Protein AF-A0A0C2RSQ8-F1 (afdb_monomer_lite)

Radius of gyration: 49.2 Å; chains: 1; bounding box: 105×42×152 Å

pLDDT: mean 83.66, std 12.46, range [35.62, 96.88]

Secondary structure (DSSP, 8-state):
--HHHHHHHHHHHHHHHHHHHHHHHHHS-------S-HHHHHHHHHHHHHHHHHHHHHHHHHHHHHHHHHHHHHHHHHHHHHHHHHHHHHHTT-S-EEEEEEEEEEEE-HHHHHTTPPPP---HHHHHHHHHHHHHTTEEEEEETTEE--TT--EEEETTEEEETTEEPPSSSEEEEEEESSHHHHHHHHHHHHT-THHHHHHHTTEEEEEPPPEEEEEEPPP-S----SS--PPP-TT--

Sequence (241 aa):
MDIKAKRSFTLIMLVVGFLIAVQFQSVQQPESRDTRDMWDIRQELLKELEQQSVLLTEIQKHEQTIRQYEQDQAASSEQALKDTLNSLEQAAGLTPLTAPGITITLEPVMEELLLGIPVGQVTPELLKRLVNELYRFDAEHISIDSKRLITTSVIRDINGETTVNGLPLSDLPVMIEVITKDMESAEKLYNRMQASVLMEDFFIDNIRLTVSEPGRNIEIPAYEDTIRVRYMEPVSDEGSN

Foldseek 3Di:
DDPVVVV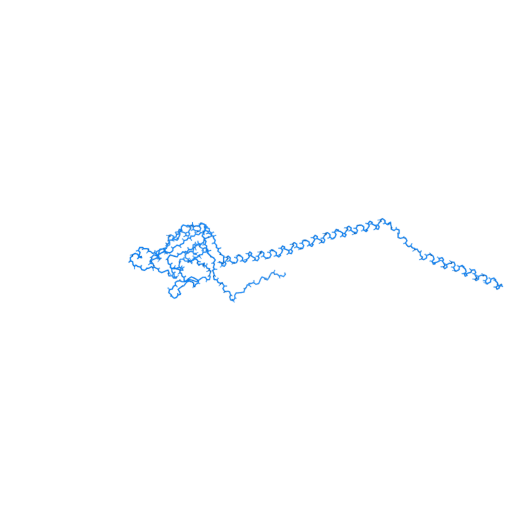VVVVVVVVVVVVVVVVVVVVVDPPPPVPPPPVVVVVVVVVVVVVVVVVVVVVVVVVVVVVVVVVCVVVVVVVVVVVVVVVVCVLQQQAKDWFKAKKKKKAFQVVVVVVVHDGFADALVLVVVVVVLLVVLAFPWKDKQLATDDPPWDWHDDPNFTDISNHGHDDPTIMMITHGPHQVSRQSSQVVVVVDCSQVVCVVRRIHMDMDRIDGTTMHHGHDDDDDDDPDDDDDPPPDD

InterPro domains:
  IPR010273 Protein of unknown function DUF881 [PF05949] (85-233)
  IPR010273 Protein of unknown function DUF881 [PTHR37313] (5-236)

Structure (mmCIF, N/CA/C/O backbone):
data_AF-A0A0C2RSQ8-F1
#
_entry.id   AF-A0A0C2RSQ8-F1
#
loop_
_atom_site.group_PDB
_atom_site.id
_atom_site.type_symbol
_atom_site.label_atom_id
_atom_site.label_alt_id
_atom_site.label_comp_id
_atom_site.label_asym_id
_atom_site.label_entity_id
_atom_site.label_seq_id
_atom_site.pdbx_PDB_ins_code
_atom_site.Cartn_x
_atom_site.Cartn_y
_atom_site.Cartn_z
_atom_site.occupancy
_atom_site.B_iso_or_equiv
_atom_site.auth_seq_id
_atom_site.auth_comp_id
_atom_site.auth_asym_id
_atom_site.auth_atom_id
_atom_site.pdbx_PDB_model_num
ATOM 1 N N . MET A 1 1 ? -79.417 -13.073 117.753 1.00 54.62 1 MET A N 1
ATOM 2 C CA . MET A 1 1 ? -78.951 -12.238 116.621 1.00 54.62 1 MET A CA 1
ATOM 3 C C . MET A 1 1 ? -80.021 -12.244 115.546 1.00 54.62 1 MET A C 1
ATOM 5 O O . MET A 1 1 ? -80.216 -13.264 114.893 1.00 54.62 1 MET A O 1
ATOM 9 N N . ASP A 1 2 ? -80.749 -11.136 115.430 1.00 55.59 2 ASP A N 1
ATOM 10 C CA . ASP A 1 2 ? -81.928 -10.994 114.578 1.00 55.59 2 ASP A CA 1
ATOM 11 C C . ASP A 1 2 ? -81.647 -11.241 113.090 1.00 55.59 2 ASP A C 1
ATOM 13 O O . ASP A 1 2 ? -80.761 -10.638 112.483 1.00 55.59 2 ASP A O 1
ATOM 17 N N . ILE A 1 3 ? -82.469 -12.092 112.473 1.00 64.94 3 ILE A N 1
ATOM 18 C CA . ILE A 1 3 ? -82.452 -12.403 111.031 1.00 64.94 3 ILE A CA 1
ATOM 19 C C . ILE A 1 3 ? -82.625 -11.137 110.172 1.00 64.94 3 ILE A C 1
ATOM 21 O O . ILE A 1 3 ? -82.101 -11.069 109.060 1.00 64.94 3 ILE A O 1
ATOM 25 N N . LYS A 1 4 ? -83.290 -10.104 110.708 1.00 63.88 4 LYS A N 1
ATOM 26 C CA . LYS A 1 4 ? -83.407 -8.787 110.067 1.00 63.88 4 LYS A CA 1
ATOM 27 C C . LYS A 1 4 ? -82.048 -8.088 109.930 1.00 63.88 4 LYS A C 1
ATOM 29 O O . LYS A 1 4 ? -81.746 -7.593 108.852 1.00 63.88 4 LYS A O 1
ATOM 34 N N . ALA A 1 5 ? -81.198 -8.130 110.960 1.00 66.00 5 ALA A N 1
ATOM 35 C CA . ALA A 1 5 ? -79.870 -7.513 110.925 1.00 66.00 5 ALA A CA 1
ATOM 36 C C . ALA A 1 5 ? -78.925 -8.221 109.937 1.00 66.00 5 ALA A C 1
ATOM 38 O O . ALA A 1 5 ? -78.182 -7.557 109.218 1.00 66.00 5 ALA A O 1
ATOM 39 N N . LYS A 1 6 ? -79.008 -9.559 109.829 1.00 71.94 6 LYS A N 1
ATOM 40 C CA . LYS A 1 6 ? -78.236 -10.323 108.831 1.00 71.94 6 LYS A CA 1
ATOM 41 C C . LYS A 1 6 ? -78.622 -9.953 107.395 1.00 71.94 6 LYS A C 1
ATOM 43 O O . LYS A 1 6 ? -77.734 -9.759 106.577 1.00 71.94 6 LYS A O 1
ATOM 48 N N . ARG A 1 7 ? -79.920 -9.794 107.097 1.00 76.50 7 ARG A N 1
ATOM 49 C CA . ARG A 1 7 ? -80.387 -9.395 105.754 1.00 76.50 7 ARG A CA 1
ATOM 50 C C . ARG A 1 7 ? -79.955 -7.976 105.384 1.00 76.50 7 ARG A C 1
ATOM 52 O O . ARG A 1 7 ? -79.504 -7.766 104.263 1.00 76.50 7 ARG A O 1
ATOM 59 N N . SER A 1 8 ? -80.028 -7.033 106.325 1.00 76.00 8 SER A N 1
ATOM 60 C CA . SER A 1 8 ? -79.537 -5.667 106.104 1.00 76.00 8 SER A CA 1
ATOM 61 C C . SER A 1 8 ? -78.026 -5.635 105.863 1.00 76.00 8 SER A C 1
ATOM 63 O O . SER A 1 8 ? -77.569 -4.942 104.961 1.00 76.00 8 SER A O 1
ATOM 65 N N . PHE A 1 9 ? -77.252 -6.432 106.607 1.00 81.06 9 PHE A N 1
ATOM 66 C CA . PHE A 1 9 ? -75.801 -6.523 106.431 1.00 81.06 9 PHE A CA 1
ATOM 67 C C . PHE A 1 9 ? -75.411 -7.113 105.066 1.00 81.06 9 PHE A C 1
ATOM 69 O O . PHE A 1 9 ? -74.541 -6.572 104.389 1.00 81.06 9 PHE A O 1
ATOM 76 N N . THR A 1 10 ? -76.094 -8.172 104.612 1.00 82.12 10 THR A N 1
ATOM 77 C CA . THR A 1 10 ? -75.859 -8.752 103.277 1.00 82.12 10 THR A CA 1
ATOM 78 C C . THR A 1 10 ? -76.204 -7.771 102.157 1.00 82.12 10 THR A C 1
ATOM 80 O O . THR A 1 10 ? -75.467 -7.686 101.178 1.00 82.12 10 THR A O 1
ATOM 83 N N . LEU A 1 11 ? -77.284 -6.995 102.306 1.00 83.44 11 LEU A N 1
ATOM 84 C CA . LEU A 1 11 ? -77.677 -5.992 101.315 1.00 83.44 11 LEU A CA 1
ATOM 85 C C . LEU A 1 11 ? -76.645 -4.857 101.217 1.00 83.44 11 LEU A C 1
ATOM 87 O O . LEU A 1 11 ? -76.275 -4.461 100.117 1.00 83.44 11 LEU A O 1
ATOM 91 N N . ILE A 1 12 ? -76.130 -4.382 102.356 1.00 83.50 12 ILE A N 1
ATOM 92 C CA . ILE A 1 12 ? -75.084 -3.349 102.396 1.00 83.50 12 ILE A CA 1
ATOM 93 C C . ILE A 1 12 ? -73.797 -3.859 101.738 1.00 83.50 12 ILE A C 1
ATOM 95 O O . ILE A 1 12 ? -73.220 -3.163 100.906 1.00 83.50 12 ILE A O 1
ATOM 99 N N . MET A 1 13 ? -73.374 -5.089 102.044 1.00 85.75 13 MET A N 1
ATOM 100 C CA . MET A 1 13 ? -72.163 -5.676 101.460 1.00 85.75 13 MET A CA 1
ATOM 101 C C . MET A 1 13 ? -72.277 -5.853 99.938 1.00 85.75 13 MET A C 1
ATOM 103 O O . MET A 1 13 ? -71.296 -5.670 99.222 1.00 85.75 13 MET A O 1
ATOM 107 N N . LEU A 1 14 ? -73.476 -6.165 99.435 1.00 87.75 14 LEU A N 1
ATOM 108 C CA . LEU A 1 14 ? -73.745 -6.293 98.002 1.00 87.75 14 LEU A CA 1
ATOM 109 C C . LEU A 1 14 ? -73.665 -4.936 97.291 1.00 87.75 14 LEU A C 1
ATOM 111 O O . LEU A 1 14 ? -73.052 -4.843 96.231 1.00 87.75 14 LEU A O 1
ATOM 115 N N . VAL A 1 15 ? -74.212 -3.874 97.892 1.00 87.31 15 VAL A N 1
ATOM 116 C CA . VAL A 1 15 ? -74.125 -2.508 97.343 1.00 87.31 15 VAL A CA 1
ATOM 117 C C . VAL A 1 15 ? -72.683 -1.997 97.353 1.00 87.31 15 VAL A C 1
ATOM 119 O O . VAL A 1 15 ? -72.230 -1.420 96.368 1.00 87.31 15 VAL A O 1
ATOM 122 N N . VAL A 1 16 ? -71.933 -2.253 98.428 1.00 86.50 16 VAL A N 1
ATOM 123 C CA . VAL A 1 16 ? -70.512 -1.879 98.520 1.00 86.50 16 VAL A CA 1
ATOM 124 C C . VAL A 1 16 ? -69.673 -2.663 97.509 1.00 86.50 16 VAL A C 1
ATOM 126 O O . VAL A 1 16 ? -68.857 -2.071 96.809 1.00 86.50 16 VAL A O 1
ATOM 129 N N . GLY A 1 17 ? -69.906 -3.971 97.366 1.00 85.44 17 GLY A N 1
ATOM 130 C CA . GLY A 1 17 ? -69.239 -4.791 96.353 1.00 85.44 17 GLY A CA 1
ATOM 131 C C . GLY A 1 17 ? -69.543 -4.329 94.926 1.00 85.44 17 GLY A C 1
ATOM 132 O O . GLY A 1 17 ? -68.641 -4.274 94.093 1.00 85.44 17 GLY A O 1
ATOM 133 N N . PHE A 1 18 ? -70.787 -3.925 94.657 1.00 87.62 18 PHE A N 1
ATOM 134 C CA . PHE A 1 18 ? -71.188 -3.375 93.363 1.00 87.62 18 PHE A CA 1
ATOM 135 C C . PHE A 1 18 ? -70.513 -2.028 93.070 1.00 87.62 18 PHE A C 1
ATOM 137 O O . PHE A 1 18 ? -70.000 -1.829 91.972 1.00 87.62 18 PHE A O 1
ATOM 144 N N . LEU A 1 19 ? -70.432 -1.130 94.057 1.00 85.06 19 LEU A N 1
ATOM 145 C CA . LEU A 1 19 ? -69.714 0.140 93.913 1.00 85.06 19 LEU A CA 1
ATOM 146 C C . LEU A 1 19 ? -68.219 -0.069 93.651 1.00 85.06 19 LEU A C 1
ATOM 148 O O . LEU A 1 19 ? -67.656 0.599 92.787 1.00 85.06 19 LEU A O 1
ATOM 152 N N . ILE A 1 20 ? -67.586 -1.026 94.337 1.00 82.69 20 ILE A N 1
ATOM 153 C CA . ILE A 1 20 ? -66.179 -1.374 94.099 1.00 82.69 20 ILE A CA 1
ATOM 154 C C . ILE A 1 20 ? -65.993 -1.944 92.689 1.00 82.69 20 ILE A C 1
ATOM 156 O O . ILE A 1 20 ? -65.042 -1.566 92.013 1.00 82.69 20 ILE A O 1
ATOM 160 N N . ALA A 1 21 ? -66.904 -2.798 92.212 1.00 82.88 21 ALA A N 1
ATOM 161 C CA . ALA A 1 21 ? -66.840 -3.356 90.861 1.00 82.88 21 ALA A CA 1
ATOM 162 C C . ALA A 1 21 ? -66.966 -2.274 89.774 1.00 82.88 21 ALA A C 1
ATOM 164 O O . ALA A 1 21 ? -66.188 -2.267 88.821 1.00 82.88 21 ALA A O 1
ATOM 165 N N . VAL A 1 22 ? -67.889 -1.321 89.942 1.00 80.38 22 VAL A N 1
ATOM 166 C CA . VAL A 1 22 ? -68.038 -0.170 89.033 1.00 80.38 22 VAL A CA 1
ATOM 167 C C . VAL A 1 22 ? -66.790 0.714 89.065 1.00 80.38 22 VAL A C 1
ATOM 169 O O . VAL A 1 22 ? -66.300 1.124 88.014 1.00 80.38 22 VAL A O 1
ATOM 172 N N . GLN A 1 23 ? -66.225 0.955 90.251 1.00 72.69 23 GLN A N 1
ATOM 173 C CA . GLN A 1 23 ? -64.993 1.728 90.384 1.00 72.69 23 GLN A CA 1
ATOM 174 C C . GLN A 1 23 ? -63.805 1.020 89.716 1.00 72.69 23 GLN A C 1
ATOM 176 O O . GLN A 1 23 ? -62.994 1.674 89.067 1.00 72.69 23 GLN A O 1
ATOM 181 N N . PHE A 1 24 ? -63.725 -0.309 89.811 1.00 76.75 24 PHE A N 1
ATOM 182 C CA .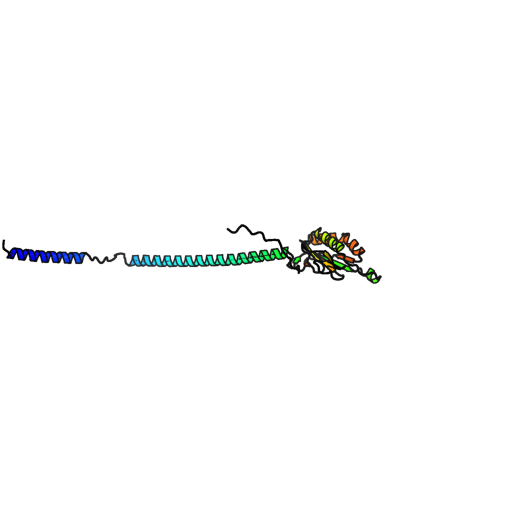 PHE A 1 24 ? -62.682 -1.106 89.161 1.00 76.75 24 PHE A CA 1
ATOM 183 C C . PHE A 1 24 ? -62.807 -1.074 87.632 1.00 76.75 24 PHE A C 1
ATOM 185 O O . PHE A 1 24 ? -61.804 -0.908 86.940 1.00 76.75 24 PHE A O 1
ATOM 192 N N . GLN A 1 25 ? -64.035 -1.140 87.106 1.00 72.94 25 GLN A N 1
ATOM 193 C CA . GLN A 1 25 ? -64.302 -1.002 85.672 1.00 72.94 25 GLN A CA 1
ATOM 194 C C . GLN A 1 25 ? -63.960 0.407 85.159 1.00 72.94 25 GLN A C 1
ATOM 196 O O . GLN A 1 25 ? -63.432 0.551 84.061 1.00 72.94 25 GLN A O 1
ATOM 201 N N . SER A 1 26 ? -64.218 1.444 85.965 1.00 63.31 26 SER A N 1
ATOM 202 C CA . SER A 1 26 ? -63.919 2.838 85.612 1.00 63.31 26 SER A CA 1
ATOM 203 C C . SER A 1 26 ? -62.429 3.185 85.698 1.00 63.31 26 SER A C 1
ATOM 205 O O . SER A 1 26 ? -61.997 4.118 85.029 1.00 63.31 26 SER A O 1
ATOM 207 N N . VAL A 1 27 ? -61.644 2.473 86.514 1.00 61.94 27 VAL A N 1
ATOM 208 C CA . VAL A 1 27 ? -60.193 2.701 86.669 1.00 61.94 27 VAL A CA 1
ATOM 209 C C . VAL A 1 27 ? -59.374 1.923 85.626 1.00 61.94 27 VAL A C 1
ATOM 211 O O . VAL A 1 27 ? -58.250 2.314 85.325 1.00 61.94 27 VAL A O 1
ATOM 214 N N . GLN A 1 28 ? -59.931 0.867 85.018 1.00 56.88 28 GLN A N 1
ATOM 215 C CA . GLN A 1 28 ? -59.257 0.089 83.965 1.00 56.88 28 GLN A CA 1
ATOM 216 C C . GLN A 1 28 ? -59.287 0.715 82.565 1.00 56.88 28 GLN A C 1
ATOM 218 O O . GLN A 1 28 ? -58.653 0.179 81.658 1.00 56.88 28 GLN A O 1
ATOM 223 N N . GLN A 1 29 ? -59.956 1.854 82.377 1.00 52.59 29 GLN A N 1
ATOM 224 C CA . GLN A 1 29 ? -59.794 2.661 81.169 1.00 52.59 29 GLN A CA 1
ATOM 225 C C . GLN A 1 29 ? -59.116 3.993 81.494 1.00 52.59 29 GLN A C 1
ATOM 227 O O . GLN A 1 29 ? -59.776 5.032 81.521 1.00 52.59 29 GLN A O 1
ATOM 232 N N . PRO A 1 30 ? -57.788 4.023 81.686 1.00 48.50 30 PRO A N 1
ATOM 233 C CA . PRO A 1 30 ? -57.074 5.183 81.216 1.00 48.50 30 PRO A CA 1
ATOM 234 C C . PRO A 1 30 ? -57.153 5.110 79.687 1.00 48.50 30 PRO A C 1
ATOM 236 O O . PRO A 1 30 ? -56.498 4.273 79.066 1.00 48.50 30 PRO A O 1
ATOM 239 N N . GLU A 1 31 ? -57.941 5.983 79.055 1.00 53.09 31 GLU A N 1
ATOM 240 C CA . GLU A 1 31 ? -57.481 6.466 77.757 1.00 53.09 31 GLU A CA 1
ATOM 241 C C . GLU A 1 31 ? -56.094 7.029 78.035 1.00 53.09 31 GLU A C 1
ATOM 243 O O . GLU A 1 31 ? -55.944 8.047 78.719 1.00 53.09 31 GLU A O 1
ATOM 248 N N . SER A 1 32 ? -55.066 6.307 77.598 1.00 46.94 32 SER A N 1
ATOM 249 C CA . SER A 1 32 ? -53.732 6.854 77.492 1.00 46.94 32 SER A CA 1
ATOM 250 C C . SER A 1 32 ? -53.846 8.024 76.525 1.00 46.94 32 SER A C 1
ATOM 252 O O . SER A 1 32 ? -53.715 7.869 75.312 1.00 46.94 32 SER A O 1
ATOM 254 N N . ARG A 1 33 ? -54.148 9.207 77.058 1.00 50.34 33 ARG A N 1
ATOM 255 C CA . ARG A 1 33 ? -53.773 10.451 76.416 1.00 50.34 33 ARG A CA 1
ATOM 256 C C . ARG A 1 33 ? -52.264 10.357 76.295 1.00 50.34 33 ARG A C 1
ATOM 258 O O . ARG A 1 33 ? -51.553 10.509 77.283 1.00 50.34 33 ARG A O 1
ATOM 265 N N . ASP A 1 34 ? -51.813 9.988 75.104 1.00 50.31 34 ASP A N 1
ATOM 266 C CA . ASP A 1 34 ? -50.426 10.097 74.694 1.00 50.31 34 ASP A CA 1
ATOM 267 C C . ASP A 1 34 ? -50.072 11.579 74.852 1.00 50.31 34 ASP A C 1
ATOM 269 O O . ASP A 1 34 ? -50.454 12.421 74.044 1.00 50.31 34 ASP A O 1
ATOM 273 N N . TH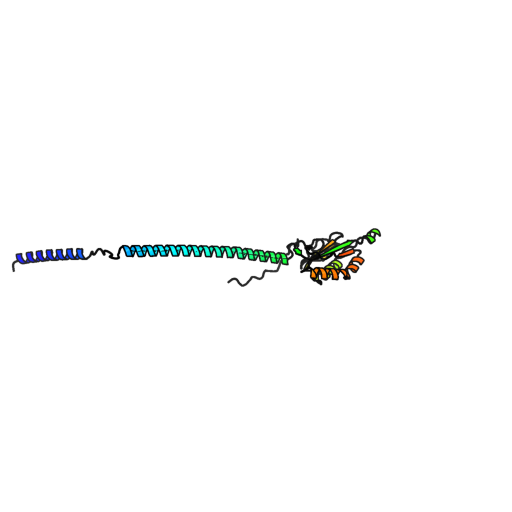R A 1 35 ? -49.465 11.922 75.985 1.00 53.78 35 THR A N 1
ATOM 274 C CA . THR A 1 35 ? -48.921 13.250 76.270 1.00 53.78 35 THR A CA 1
ATOM 275 C C . THR A 1 35 ? -47.509 13.365 75.708 1.00 53.78 35 THR A C 1
ATOM 277 O O . THR A 1 35 ? -46.653 14.000 76.318 1.00 53.78 35 THR A O 1
ATOM 280 N N . ARG A 1 36 ? -47.229 12.737 74.563 1.00 56.97 36 ARG A N 1
ATOM 281 C CA . ARG A 1 36 ? -46.236 13.307 73.660 1.00 56.97 36 ARG A CA 1
ATOM 282 C C . ARG A 1 36 ? -46.835 14.595 73.125 1.00 56.97 36 ARG A C 1
ATOM 284 O O . ARG A 1 36 ? -47.976 14.591 72.657 1.00 56.97 36 ARG A O 1
ATOM 291 N N . ASP A 1 37 ? -46.106 15.699 73.245 1.00 64.19 37 ASP A N 1
ATOM 292 C CA . ASP A 1 37 ? -46.541 16.954 72.653 1.00 64.19 37 ASP A CA 1
ATOM 293 C C . ASP A 1 37 ? -46.850 16.669 71.181 1.00 64.19 37 ASP A C 1
ATOM 295 O O . ASP A 1 37 ? -46.012 16.183 70.430 1.00 64.19 37 ASP A O 1
ATOM 299 N N . MET A 1 38 ? -48.083 16.926 70.742 1.00 66.62 38 MET A N 1
ATOM 300 C CA . MET A 1 38 ? -48.506 16.697 69.351 1.00 66.62 38 MET A CA 1
ATOM 301 C C . MET A 1 38 ? -47.615 17.461 68.345 1.00 66.62 38 MET A C 1
ATOM 303 O O . MET A 1 38 ? -47.623 17.193 67.144 1.00 66.62 38 MET A O 1
ATOM 307 N N . TRP A 1 39 ? -46.841 18.416 68.861 1.00 68.81 39 TRP A N 1
ATOM 308 C CA . TRP A 1 39 ? -45.744 19.106 68.206 1.00 68.81 39 TRP A CA 1
ATOM 309 C C . TRP A 1 39 ? -44.517 18.208 67.945 1.00 68.81 39 TRP A C 1
ATOM 311 O O . TRP A 1 39 ? -44.043 18.203 66.812 1.00 68.81 39 TRP A O 1
ATOM 321 N N . ASP A 1 40 ? -44.070 17.395 68.908 1.00 75.62 40 ASP A N 1
ATOM 322 C CA . ASP A 1 40 ? -42.934 16.468 68.760 1.00 75.62 40 ASP A CA 1
ATOM 323 C C . ASP A 1 40 ? -43.210 15.403 67.692 1.00 75.62 40 ASP A C 1
ATOM 325 O O . ASP A 1 40 ? -42.379 15.169 66.819 1.00 75.62 40 ASP A O 1
ATOM 329 N N . ILE A 1 41 ? -44.418 14.826 67.681 1.00 76.00 41 ILE A N 1
ATOM 330 C CA . ILE A 1 41 ? -44.820 13.826 66.672 1.00 76.00 41 ILE A CA 1
ATOM 331 C C . ILE A 1 41 ? -44.836 14.442 65.265 1.00 76.00 41 ILE A C 1
ATOM 333 O O . ILE A 1 41 ? -44.434 13.808 64.291 1.00 76.00 41 ILE A O 1
ATOM 337 N N . ARG A 1 42 ? -45.286 15.699 65.135 1.00 80.75 42 ARG A N 1
ATOM 338 C CA . ARG A 1 42 ? -45.249 16.417 63.851 1.00 80.75 42 ARG A CA 1
ATOM 339 C C . ARG A 1 42 ? -43.821 16.737 63.417 1.00 80.75 42 ARG A C 1
ATOM 341 O O . ARG A 1 42 ? -43.547 16.670 62.225 1.00 80.75 42 ARG A O 1
ATOM 348 N N . GLN A 1 43 ? -42.935 17.085 64.348 1.00 84.31 43 GLN A N 1
ATOM 349 C CA . GLN A 1 43 ? -41.518 17.322 64.057 1.00 84.31 43 GLN A CA 1
ATOM 350 C C . GLN A 1 43 ? -40.815 16.039 63.601 1.00 84.31 43 GLN A C 1
ATOM 352 O O . GLN A 1 43 ? -40.091 16.065 62.610 1.00 84.31 43 GLN A O 1
ATOM 357 N N . GLU A 1 44 ? -41.071 14.915 64.270 1.00 85.12 44 GLU A N 1
ATOM 358 C CA . GLU A 1 44 ? -40.516 13.610 63.904 1.00 85.12 44 GLU A CA 1
ATOM 359 C C . GLU A 1 44 ? -41.016 13.157 62.525 1.00 85.12 44 GLU A C 1
ATOM 361 O O . GLU A 1 44 ? -40.208 12.812 61.667 1.00 85.12 44 GLU A O 1
ATOM 366 N N . LEU A 1 45 ? -42.318 13.310 62.251 1.00 86.44 45 LEU A N 1
ATOM 367 C CA . LEU A 1 45 ? -42.894 13.030 60.934 1.00 86.44 45 LEU A CA 1
ATOM 368 C C . LEU A 1 45 ? -42.290 13.908 59.827 1.00 86.44 45 LEU A C 1
ATOM 370 O O . LEU A 1 45 ? -42.000 13.416 58.741 1.00 86.44 45 LEU A O 1
ATOM 374 N N . LEU A 1 46 ? -42.096 15.207 60.080 1.00 87.88 46 LEU A N 1
ATOM 375 C CA . LEU A 1 46 ? -41.472 16.114 59.110 1.00 87.88 46 LEU A CA 1
ATOM 376 C C . LEU A 1 46 ? -40.019 15.726 58.828 1.00 87.88 46 LEU A C 1
ATOM 378 O O . LEU A 1 46 ? -39.607 15.732 57.671 1.00 87.88 46 LEU A O 1
ATOM 382 N N . LYS A 1 47 ? -39.269 15.349 59.865 1.00 89.81 47 LYS A N 1
ATOM 383 C CA . LYS A 1 47 ? -37.886 14.887 59.736 1.00 89.81 47 LYS A CA 1
ATOM 384 C C . LYS A 1 47 ? -37.798 13.589 58.938 1.00 89.81 47 LYS A C 1
ATOM 386 O O . LYS A 1 47 ? -36.903 13.442 58.113 1.00 89.81 47 LYS A O 1
ATOM 391 N N . GLU A 1 48 ? -38.731 12.669 59.148 1.00 87.75 48 GLU A N 1
ATOM 392 C CA . GLU A 1 48 ? -38.769 11.397 58.427 1.00 87.75 48 GLU A CA 1
ATOM 393 C C . GLU A 1 48 ? -39.179 11.584 56.958 1.00 87.75 48 GLU A C 1
ATOM 395 O O . GLU A 1 48 ? -38.579 10.980 56.071 1.00 87.75 48 GLU A O 1
ATOM 400 N N . LEU A 1 49 ? -40.105 12.508 56.670 1.00 90.31 49 LEU A N 1
ATOM 401 C CA . LEU A 1 49 ? -40.435 12.926 55.300 1.00 90.31 49 LEU A CA 1
ATOM 402 C C . LEU A 1 49 ? -39.254 13.621 54.602 1.00 90.31 49 LEU A C 1
ATOM 404 O O . LEU A 1 49 ? -39.012 13.388 53.416 1.00 90.31 49 LEU A O 1
ATOM 408 N N . GLU A 1 50 ? -38.499 14.454 55.319 1.00 92.88 50 GLU A N 1
ATOM 409 C CA . GLU A 1 50 ? -37.287 15.089 54.796 1.00 92.88 50 GLU A CA 1
ATOM 410 C C . GLU A 1 50 ? -36.219 14.035 54.482 1.00 92.88 50 GLU A C 1
ATOM 412 O O . GLU A 1 50 ? -35.696 14.004 53.367 1.00 92.88 50 GLU A O 1
ATOM 417 N N . GLN A 1 51 ? -35.969 13.100 55.401 1.00 90.88 51 GLN A N 1
ATOM 418 C CA . GLN A 1 51 ? -35.067 11.967 55.179 1.00 90.88 51 GLN A CA 1
ATOM 419 C C . GLN A 1 51 ? -35.506 11.109 53.991 1.00 90.88 51 GLN A C 1
ATOM 421 O O . GLN A 1 51 ? -34.676 10.751 53.156 1.00 90.88 51 GLN A O 1
ATOM 426 N N . GLN A 1 52 ? -36.804 10.831 53.868 1.00 90.44 52 GLN A N 1
ATOM 427 C CA . GLN A 1 52 ? -37.364 10.114 52.728 1.00 90.44 52 GLN A CA 1
ATOM 428 C C . GLN A 1 52 ? -37.100 10.864 51.416 1.00 90.44 52 GLN A C 1
ATOM 430 O O . GLN A 1 52 ? -36.710 10.248 50.426 1.00 90.44 52 GLN A O 1
ATOM 435 N N . SER A 1 53 ? -37.267 12.189 51.398 1.00 91.81 53 SER A N 1
ATOM 436 C CA . SER A 1 53 ? -36.998 13.006 50.209 1.00 91.81 53 SER A CA 1
ATOM 437 C C . SER A 1 53 ? -35.516 13.007 49.813 1.00 91.81 53 SER A C 1
ATOM 439 O O . SER A 1 53 ? -35.191 12.903 48.627 1.00 91.81 53 SER A O 1
ATOM 441 N N . VAL A 1 54 ? -34.612 13.046 50.798 1.00 93.94 54 VAL A N 1
ATOM 442 C CA . VAL A 1 54 ? -33.161 12.968 50.585 1.00 93.94 54 VAL A CA 1
ATOM 443 C C . VAL A 1 54 ? -32.785 11.601 50.020 1.00 93.94 54 VAL A C 1
ATOM 445 O O . VAL A 1 54 ? -32.117 11.540 48.991 1.00 93.94 54 VAL A O 1
ATOM 448 N N . LEU A 1 55 ? -33.289 10.519 50.620 1.00 88.44 55 LEU A N 1
ATOM 449 C CA . LEU A 1 55 ? -33.070 9.149 50.150 1.00 88.44 55 LEU A CA 1
ATOM 450 C C . LEU A 1 55 ? -33.583 8.945 48.720 1.00 88.44 55 LEU A C 1
ATOM 452 O O . LEU A 1 55 ? -32.892 8.351 47.900 1.00 88.44 55 LEU A O 1
ATOM 456 N N . LEU A 1 56 ? -34.765 9.471 48.384 1.00 90.88 56 LEU A N 1
ATOM 457 C CA . LEU A 1 56 ? -35.298 9.404 47.019 1.00 90.88 56 LEU A CA 1
ATOM 458 C C . LEU A 1 56 ? -34.417 10.158 46.018 1.00 90.88 56 LEU A C 1
ATOM 460 O O . LEU A 1 56 ? -34.191 9.675 44.910 1.00 90.88 56 LEU A O 1
ATOM 464 N N . THR A 1 57 ? -33.890 11.317 46.411 1.00 91.75 57 THR A N 1
ATOM 465 C CA . THR A 1 57 ? -32.970 12.100 45.574 1.00 91.75 57 THR A CA 1
ATOM 466 C C . THR A 1 57 ? -31.647 11.358 45.368 1.00 91.75 57 THR A C 1
ATOM 468 O O . THR A 1 57 ? -31.090 11.353 44.270 1.00 91.75 57 THR A O 1
ATOM 471 N N . GLU A 1 58 ? -31.150 10.691 46.407 1.00 87.50 58 GLU A N 1
ATOM 472 C CA . GLU A 1 58 ? -29.931 9.887 46.358 1.00 87.50 58 GLU A CA 1
ATOM 473 C C . GLU A 1 58 ? -30.105 8.638 45.481 1.00 87.50 58 GLU A C 1
ATOM 475 O O . GLU A 1 58 ? -29.253 8.363 44.636 1.00 87.50 58 GLU A O 1
ATOM 480 N N . ILE A 1 59 ? -31.253 7.956 45.572 1.00 89.62 59 ILE A N 1
ATOM 481 C CA . ILE A 1 59 ? -31.622 6.849 44.675 1.00 89.62 59 ILE A CA 1
ATOM 482 C C . ILE A 1 59 ? -31.656 7.324 43.220 1.00 89.62 59 ILE A C 1
ATOM 484 O O . ILE A 1 59 ? -31.037 6.699 42.362 1.00 89.62 59 ILE A O 1
ATOM 488 N N . GLN A 1 60 ? -32.319 8.449 42.934 1.00 90.69 60 GLN A N 1
ATOM 489 C CA . GLN A 1 60 ? -32.374 8.999 41.575 1.00 90.69 60 GLN A CA 1
ATOM 490 C C . GLN A 1 60 ? -30.981 9.330 41.032 1.00 90.69 60 GLN A C 1
ATOM 492 O O . GLN A 1 60 ? -30.681 9.036 39.873 1.00 90.69 60 GLN A O 1
ATOM 497 N N . LYS A 1 61 ? -30.112 9.901 41.873 1.00 88.25 61 LYS A N 1
ATOM 498 C CA . LYS A 1 61 ? -28.725 10.194 41.511 1.00 88.25 61 LYS A CA 1
ATOM 499 C C . LYS A 1 61 ? -27.952 8.912 41.204 1.00 88.25 61 LYS A C 1
ATOM 501 O O . LYS A 1 61 ? -27.274 8.855 40.183 1.00 88.25 61 LYS A O 1
ATOM 506 N N . HIS A 1 62 ? -28.083 7.880 42.034 1.00 80.88 62 HIS A N 1
ATOM 507 C CA . HIS A 1 62 ? -27.437 6.591 41.799 1.00 80.88 62 HIS A CA 1
ATOM 508 C C . HIS A 1 62 ? -27.958 5.892 40.543 1.00 80.88 62 HIS A C 1
ATOM 510 O O . HIS A 1 62 ? -27.148 5.410 39.758 1.00 80.88 62 HIS A O 1
ATOM 516 N N . GLU A 1 63 ? -29.265 5.900 40.281 1.00 82.94 63 GLU A N 1
ATOM 517 C CA . GLU A 1 63 ? -29.818 5.373 39.027 1.00 82.94 63 GLU A CA 1
ATOM 518 C C . GLU A 1 63 ? -29.327 6.147 37.800 1.00 82.94 63 GLU A C 1
ATOM 520 O O . GLU A 1 63 ? -29.116 5.565 36.739 1.00 82.94 63 GLU A O 1
ATOM 525 N N . GLN A 1 64 ? -29.180 7.471 37.898 1.00 86.88 64 GLN A N 1
ATOM 526 C CA . GLN A 1 64 ? -28.626 8.272 36.809 1.00 86.88 64 GLN A CA 1
ATOM 527 C C . GLN A 1 64 ? -27.152 7.933 36.570 1.00 86.88 64 GLN A C 1
ATOM 529 O O . GLN A 1 64 ? -26.741 7.792 35.422 1.00 86.88 64 GLN A O 1
ATOM 534 N N . THR A 1 65 ? -26.380 7.752 37.639 1.00 73.25 65 THR A N 1
ATOM 535 C CA . THR A 1 65 ? -24.988 7.309 37.566 1.00 73.25 65 THR A CA 1
ATOM 536 C C . THR A 1 65 ? -24.871 5.904 36.965 1.00 73.25 65 THR A C 1
ATOM 538 O O . THR A 1 65 ? -24.053 5.709 36.077 1.00 73.25 65 THR A O 1
ATOM 541 N N . ILE A 1 66 ? -25.714 4.946 37.367 1.00 74.88 66 ILE A N 1
ATOM 542 C CA . ILE A 1 66 ? -25.750 3.594 36.780 1.00 74.88 66 ILE A CA 1
ATOM 543 C C . ILE A 1 66 ? -26.095 3.664 35.291 1.00 74.88 66 ILE A C 1
ATOM 545 O O . ILE A 1 66 ? -25.377 3.090 34.484 1.00 74.88 66 ILE A O 1
ATOM 549 N N . ARG A 1 67 ? -27.121 4.436 34.910 1.00 76.62 67 ARG A N 1
ATOM 550 C CA . ARG A 1 67 ? -27.484 4.632 33.498 1.00 76.62 67 ARG A CA 1
ATOM 551 C C . ARG A 1 67 ? -26.350 5.242 32.677 1.00 76.62 67 ARG A C 1
ATOM 553 O O . ARG A 1 67 ? -26.148 4.826 31.543 1.00 76.62 67 ARG A O 1
ATOM 560 N N . GLN A 1 68 ? -25.613 6.204 33.235 1.00 72.06 68 GLN A N 1
ATOM 561 C CA . GLN A 1 68 ? -24.424 6.761 32.586 1.00 72.06 68 GLN A CA 1
ATOM 562 C C . GLN A 1 68 ? -23.335 5.701 32.416 1.00 72.06 68 GLN A C 1
ATOM 564 O O . GLN A 1 68 ? -22.829 5.546 31.314 1.00 72.06 68 GLN A O 1
ATOM 569 N N . TYR A 1 69 ? -23.037 4.912 33.452 1.00 65.50 69 TYR A N 1
ATOM 570 C CA . TYR A 1 69 ? -22.057 3.829 33.350 1.00 65.50 69 TYR A CA 1
ATOM 571 C C . TYR A 1 69 ? -22.458 2.746 32.341 1.00 65.50 69 TYR A C 1
ATOM 573 O O . TYR A 1 69 ? -21.609 2.292 31.582 1.00 65.50 69 TYR A O 1
ATOM 581 N N . GLU A 1 70 ? -23.729 2.347 32.296 1.00 68.25 70 GLU A N 1
ATOM 582 C CA . GLU A 1 70 ? -24.241 1.372 31.324 1.00 68.25 70 GLU A CA 1
ATOM 583 C C . GLU A 1 70 ? -24.149 1.904 29.884 1.00 68.25 70 GLU A C 1
ATOM 585 O O . GLU A 1 70 ? -23.754 1.172 28.976 1.00 68.25 70 GLU A O 1
ATOM 590 N N . GLN A 1 71 ? -24.462 3.188 29.670 1.00 67.94 71 GLN A N 1
ATOM 591 C CA . GLN A 1 71 ? -24.331 3.847 28.366 1.00 67.94 71 GLN A CA 1
ATOM 592 C C . GLN A 1 71 ? -22.870 4.009 27.939 1.00 67.94 71 GLN A C 1
ATOM 594 O O . GLN A 1 71 ? -22.536 3.704 26.795 1.00 67.94 71 GLN A O 1
ATOM 599 N N . ASP A 1 72 ? -22.002 4.446 28.850 1.00 64.81 72 ASP A N 1
ATOM 600 C CA . ASP A 1 72 ? -20.574 4.626 28.593 1.00 64.81 72 ASP A CA 1
ATOM 601 C C . ASP A 1 72 ? -19.887 3.282 28.327 1.00 64.81 72 ASP A C 1
ATOM 603 O O . ASP A 1 72 ? -19.009 3.202 27.473 1.00 64.81 72 ASP A O 1
ATOM 607 N N . GLN A 1 73 ? -20.296 2.207 29.008 1.00 61.12 73 GLN A N 1
ATOM 608 C CA . GLN A 1 73 ? -19.740 0.870 28.806 1.00 61.12 73 GLN A CA 1
ATOM 609 C C . GLN A 1 73 ? -20.161 0.273 27.457 1.00 61.12 73 GLN A C 1
ATOM 611 O O . GLN A 1 73 ? -19.298 -0.220 26.732 1.00 61.12 73 GLN A O 1
ATOM 616 N N . ALA A 1 74 ? -21.440 0.379 27.077 1.00 61.06 74 ALA A N 1
ATOM 617 C CA . ALA A 1 74 ? -21.909 -0.058 25.760 1.00 61.06 74 ALA A CA 1
ATOM 618 C C . ALA A 1 74 ? -21.215 0.724 24.631 1.00 61.06 74 ALA A C 1
ATOM 620 O O . ALA A 1 74 ? -20.584 0.127 23.757 1.00 61.06 74 ALA A O 1
ATOM 621 N N . ALA A 1 75 ? -21.215 2.059 24.722 1.00 61.91 75 ALA A N 1
ATOM 622 C CA . ALA A 1 75 ? -20.586 2.921 23.728 1.00 61.91 75 ALA A CA 1
ATOM 623 C C . ALA A 1 75 ? -19.062 2.717 23.647 1.00 61.91 75 ALA A C 1
ATOM 625 O O . ALA A 1 75 ? -18.500 2.716 22.554 1.00 61.91 75 ALA A O 1
ATOM 626 N N . SER A 1 76 ? -18.384 2.511 24.782 1.00 67.75 76 SER A N 1
ATOM 627 C CA . SER A 1 76 ? -16.936 2.271 24.839 1.00 67.75 76 SER A CA 1
ATOM 628 C C . SER A 1 76 ? -16.551 0.919 24.242 1.00 67.75 76 SER A C 1
ATOM 630 O O . SER A 1 76 ? -15.610 0.849 23.455 1.00 67.75 76 SER A O 1
ATOM 632 N N . SER A 1 77 ? -17.295 -0.153 24.540 1.00 68.81 77 SER A N 1
ATOM 633 C CA . SER A 1 77 ? -17.031 -1.478 23.967 1.00 68.81 77 SER A CA 1
ATOM 634 C C . SER A 1 77 ? -17.271 -1.515 22.457 1.00 68.81 77 SER A C 1
ATOM 636 O O . SER A 1 77 ? -16.479 -2.096 21.717 1.00 68.81 77 SER A O 1
ATOM 638 N N . GLU A 1 78 ? -18.326 -0.859 21.978 1.00 73.88 78 GLU A N 1
ATOM 639 C CA . GLU A 1 78 ? -18.628 -0.756 20.548 1.00 73.88 78 GLU A CA 1
ATOM 640 C C . GLU A 1 78 ? -17.601 0.103 19.807 1.00 73.88 78 GLU A C 1
ATOM 642 O O . GLU A 1 78 ? -17.203 -0.232 18.689 1.00 73.88 78 GLU A O 1
ATOM 647 N N . GLN A 1 79 ? -17.147 1.193 20.427 1.00 75.94 79 GLN A N 1
ATOM 648 C CA . GLN A 1 79 ? -16.114 2.052 19.864 1.00 75.94 79 GLN A CA 1
ATOM 649 C C . GLN A 1 79 ? -14.757 1.340 19.827 1.00 75.94 79 GLN A C 1
ATOM 651 O O . GLN A 1 79 ? -14.120 1.314 18.780 1.00 75.94 79 GLN A O 1
ATOM 656 N N . ALA A 1 80 ? -14.364 0.670 20.913 1.00 74.81 80 ALA A N 1
ATOM 657 C CA . ALA A 1 80 ? -13.138 -0.120 20.971 1.00 74.81 80 ALA A CA 1
ATOM 658 C C . ALA A 1 80 ? -13.136 -1.260 19.940 1.00 74.81 80 ALA A C 1
ATOM 660 O O . ALA A 1 80 ? -12.116 -1.509 19.295 1.00 74.81 80 ALA A O 1
ATOM 661 N N . LEU A 1 81 ? -14.279 -1.926 19.730 1.00 74.94 81 LEU A N 1
ATOM 662 C CA . LEU A 1 81 ? -14.422 -2.952 18.698 1.00 74.94 81 LEU A CA 1
ATOM 663 C C . LEU A 1 81 ? -14.286 -2.365 17.289 1.00 74.94 81 LEU A C 1
ATOM 665 O O . LEU A 1 81 ? -13.602 -2.954 16.456 1.00 74.94 81 LEU A O 1
ATOM 669 N N . LYS A 1 82 ? -14.900 -1.207 17.020 1.00 78.88 82 LYS A N 1
ATOM 670 C CA . LYS A 1 82 ? -14.753 -0.508 15.733 1.00 78.88 82 LYS A CA 1
ATOM 671 C C . LYS A 1 82 ? -13.317 -0.070 15.484 1.00 78.88 82 LYS A C 1
ATOM 673 O O . LYS A 1 82 ? -12.812 -0.275 14.388 1.00 78.88 82 LYS A O 1
ATOM 678 N N . ASP A 1 83 ? -12.652 0.490 16.486 1.00 79.88 83 ASP A N 1
ATOM 679 C CA . ASP A 1 83 ? -11.261 0.928 16.374 1.00 79.88 83 ASP A CA 1
ATOM 680 C C . ASP A 1 83 ? -10.333 -0.273 16.136 1.00 79.88 83 ASP A C 1
ATOM 682 O O . ASP A 1 83 ? -9.456 -0.226 15.272 1.00 79.88 83 ASP A O 1
ATOM 686 N N . THR A 1 84 ? -10.590 -1.388 16.828 1.00 77.50 84 THR A N 1
ATOM 687 C CA . THR A 1 84 ? -9.889 -2.657 16.600 1.00 77.50 84 THR A CA 1
ATOM 688 C C . THR A 1 84 ? -10.123 -3.159 15.179 1.00 77.50 84 THR A C 1
ATOM 690 O O . THR A 1 84 ? -9.155 -3.457 14.481 1.00 77.50 84 THR A O 1
ATOM 693 N N . LEU A 1 85 ? -11.377 -3.200 14.717 1.00 80.25 85 LEU A N 1
ATOM 694 C CA . LEU A 1 85 ? -11.728 -3.629 13.363 1.00 80.25 85 LEU A CA 1
ATOM 695 C C . LEU A 1 85 ? -11.018 -2.770 12.315 1.00 80.25 85 LEU A C 1
ATOM 697 O O . LEU A 1 85 ? -10.343 -3.316 11.451 1.00 80.25 85 LEU A O 1
ATOM 701 N N . ASN A 1 86 ? -11.074 -1.445 12.453 1.00 78.69 86 ASN A N 1
ATOM 702 C CA . ASN A 1 86 ? -10.391 -0.517 11.555 1.00 78.69 86 ASN A CA 1
ATOM 703 C C . ASN A 1 86 ? -8.875 -0.765 11.532 1.00 78.69 86 ASN A C 1
ATOM 705 O O . ASN A 1 86 ? -8.270 -0.783 10.461 1.00 78.69 86 ASN A O 1
ATOM 709 N N . SER A 1 87 ? -8.248 -0.991 12.693 1.00 78.19 87 SER A N 1
ATOM 710 C CA . SER A 1 87 ? -6.809 -1.280 12.757 1.00 78.19 87 SER A CA 1
ATOM 711 C C . SER A 1 87 ? -6.450 -2.608 12.080 1.00 78.19 87 SER A C 1
ATOM 713 O O . SER A 1 87 ? -5.421 -2.708 11.410 1.00 78.19 87 SER A O 1
ATOM 715 N N . LEU A 1 88 ? -7.317 -3.618 12.204 1.00 81.44 88 LEU A N 1
ATOM 716 C CA . LEU A 1 88 ? -7.138 -4.926 11.580 1.00 81.44 88 LEU A CA 1
ATOM 717 C C . LEU A 1 88 ? -7.345 -4.850 10.067 1.00 81.44 88 LEU A C 1
ATOM 719 O O . LEU A 1 88 ? -6.570 -5.444 9.323 1.00 81.44 88 LEU A O 1
ATOM 723 N N . GLU A 1 89 ? -8.341 -4.097 9.602 1.00 80.75 89 GLU A N 1
ATOM 724 C CA . GLU A 1 89 ? -8.582 -3.853 8.179 1.00 80.75 89 GLU A CA 1
ATOM 725 C C . GLU A 1 89 ? -7.407 -3.110 7.532 1.00 80.75 89 GLU A C 1
ATOM 727 O O . GLU A 1 89 ? -6.953 -3.498 6.452 1.00 80.75 89 GLU A O 1
ATOM 732 N N . GLN A 1 90 ? -6.849 -2.108 8.218 1.00 81.00 90 GLN A N 1
ATOM 733 C CA . GLN A 1 90 ? -5.635 -1.411 7.786 1.00 81.00 90 GLN A CA 1
ATOM 734 C C . GLN A 1 90 ? -4.431 -2.356 7.713 1.00 81.00 90 GLN A C 1
ATOM 736 O O . GLN A 1 90 ? -3.747 -2.402 6.688 1.00 81.00 90 GLN A O 1
ATOM 741 N N . ALA A 1 91 ? -4.195 -3.152 8.760 1.00 78.12 91 ALA A N 1
ATOM 742 C CA . ALA A 1 91 ? -3.100 -4.122 8.799 1.00 78.12 91 ALA A CA 1
ATOM 743 C C . ALA A 1 91 ? -3.245 -5.218 7.727 1.00 78.12 91 ALA A C 1
ATOM 745 O O . ALA A 1 91 ? -2.252 -5.676 7.163 1.00 78.12 91 ALA A O 1
ATOM 746 N N . ALA A 1 92 ? -4.480 -5.611 7.409 1.00 80.56 92 ALA A N 1
ATOM 747 C CA . ALA A 1 92 ? -4.795 -6.556 6.344 1.00 80.56 92 ALA A CA 1
ATOM 748 C C . ALA A 1 92 ? -4.720 -5.939 4.932 1.00 80.56 92 ALA A C 1
ATOM 750 O O . ALA A 1 92 ? -4.789 -6.672 3.947 1.00 80.56 92 ALA A O 1
ATOM 751 N N . GLY A 1 93 ? -4.571 -4.614 4.811 1.00 81.12 93 GLY A N 1
ATOM 752 C CA . GLY A 1 93 ? -4.540 -3.906 3.529 1.00 81.12 93 GLY A CA 1
ATOM 753 C C . GLY A 1 93 ? -5.906 -3.781 2.847 1.00 81.12 93 GLY A C 1
ATOM 754 O O . GLY A 1 93 ? -5.956 -3.589 1.635 1.00 81.12 93 GLY A O 1
ATOM 755 N N . LEU A 1 94 ? -7.002 -3.895 3.604 1.00 83.62 94 LEU A N 1
ATOM 756 C CA . LEU A 1 94 ? -8.387 -3.814 3.114 1.00 83.62 94 LEU A CA 1
ATOM 757 C C . LEU A 1 94 ? -8.914 -2.376 3.023 1.00 83.62 94 LEU A C 1
ATOM 759 O O . LEU A 1 94 ? -10.026 -2.148 2.555 1.00 83.62 94 LEU A O 1
ATOM 763 N N . THR A 1 95 ? -8.122 -1.396 3.450 1.00 85.19 95 THR A N 1
ATOM 764 C CA . THR A 1 95 ? -8.447 0.027 3.347 1.00 85.19 95 THR A CA 1
ATOM 765 C C . THR A 1 95 ? -7.503 0.722 2.370 1.00 85.19 95 THR A C 1
ATOM 767 O O . THR A 1 95 ? -6.307 0.405 2.370 1.00 85.19 95 THR A O 1
ATOM 770 N N . PRO A 1 96 ? -7.982 1.703 1.583 1.00 90.12 96 PRO A N 1
ATOM 771 C CA . PRO A 1 96 ? -7.094 2.553 0.804 1.00 90.12 96 PRO A CA 1
ATOM 772 C C . PRO A 1 96 ? -6.190 3.360 1.740 1.00 90.12 96 PRO A C 1
ATOM 774 O O . PRO A 1 96 ? -6.577 3.704 2.861 1.00 90.12 96 PRO A O 1
ATOM 777 N N . LEU A 1 97 ? -4.980 3.661 1.279 1.00 91.06 97 LEU A N 1
ATOM 778 C CA . LEU A 1 97 ? -3.995 4.413 2.049 1.00 91.06 97 LEU A CA 1
ATOM 779 C C . LEU A 1 97 ? -3.365 5.496 1.184 1.00 91.06 97 LEU A C 1
ATOM 781 O O . LEU A 1 97 ? -2.999 5.242 0.039 1.00 91.06 97 LEU A O 1
ATOM 785 N N . THR A 1 98 ? -3.173 6.675 1.769 1.00 93.44 98 THR A N 1
ATOM 786 C CA . THR A 1 98 ? -2.417 7.767 1.158 1.00 93.44 98 THR A CA 1
ATOM 787 C C . THR A 1 98 ? -1.273 8.169 2.072 1.00 93.44 98 THR A C 1
ATOM 789 O O . THR A 1 98 ? -1.503 8.524 3.228 1.00 93.44 98 THR A O 1
ATOM 792 N N . ALA A 1 99 ? -0.047 8.115 1.563 1.00 94.12 99 ALA A N 1
ATOM 793 C CA . ALA A 1 99 ? 1.154 8.425 2.334 1.00 94.12 99 ALA A CA 1
ATOM 794 C C . ALA A 1 99 ? 2.329 8.804 1.409 1.00 94.12 99 ALA A C 1
ATOM 796 O O . ALA A 1 99 ? 2.199 8.710 0.183 1.00 9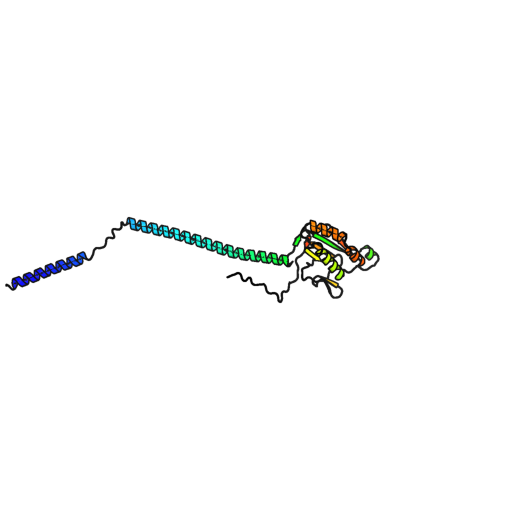4.12 99 ALA A O 1
ATOM 797 N N . PRO A 1 100 ? 3.467 9.266 1.964 1.00 95.44 100 PRO A N 1
ATOM 798 C CA . PRO A 1 100 ? 4.660 9.548 1.179 1.00 95.44 100 PRO A CA 1
ATOM 799 C C . PRO A 1 100 ? 5.184 8.302 0.468 1.00 95.44 100 PRO A C 1
ATOM 801 O O . PRO A 1 100 ? 5.068 7.189 0.977 1.00 95.44 100 PRO A O 1
ATOM 804 N N . GLY A 1 101 ? 5.769 8.487 -0.710 1.00 95.81 101 GLY A N 1
ATOM 805 C CA . GLY A 1 101 ? 6.161 7.363 -1.542 1.00 95.81 101 GLY A CA 1
ATOM 806 C C . GLY A 1 101 ? 6.745 7.757 -2.890 1.00 95.81 101 GLY A C 1
ATOM 807 O O . GLY A 1 101 ? 7.055 8.923 -3.132 1.00 95.81 101 GLY A O 1
ATOM 808 N N . ILE A 1 102 ? 6.876 6.778 -3.778 1.00 95.75 102 ILE A N 1
ATOM 809 C CA . ILE A 1 102 ? 7.326 6.959 -5.162 1.00 95.75 102 ILE A CA 1
ATOM 810 C C . ILE A 1 102 ? 6.383 6.229 -6.119 1.00 95.75 102 ILE A C 1
ATOM 812 O O . ILE A 1 102 ? 5.752 5.236 -5.751 1.00 95.75 102 ILE A O 1
ATOM 816 N N . THR A 1 103 ? 6.335 6.687 -7.365 1.00 96.44 103 THR A N 1
ATOM 817 C CA . THR A 1 103 ? 5.651 5.988 -8.452 1.00 96.44 103 THR A CA 1
ATOM 818 C C . THR A 1 103 ? 6.690 5.489 -9.444 1.00 96.44 103 THR A C 1
ATOM 820 O O . THR A 1 103 ? 7.533 6.243 -9.926 1.00 96.44 103 THR A O 1
ATOM 823 N N . ILE A 1 104 ? 6.634 4.203 -9.761 1.00 95.69 104 ILE A N 1
ATOM 824 C CA . ILE A 1 104 ? 7.460 3.580 -10.789 1.00 95.69 104 ILE A CA 1
ATOM 825 C C . ILE A 1 104 ? 6.563 3.297 -11.985 1.00 95.69 104 ILE A C 1
ATOM 827 O O . ILE A 1 104 ? 5.483 2.735 -11.841 1.00 95.69 104 ILE A O 1
ATOM 831 N N . THR A 1 105 ? 7.004 3.700 -13.169 1.00 95.62 105 THR A N 1
ATOM 832 C CA . THR A 1 105 ? 6.287 3.460 -14.422 1.00 95.62 105 THR A CA 1
ATOM 833 C C . THR A 1 105 ? 7.123 2.536 -15.290 1.00 95.62 105 THR A C 1
ATOM 835 O O . THR A 1 105 ? 8.309 2.785 -15.508 1.00 95.62 105 THR A O 1
ATOM 838 N N . LEU A 1 106 ? 6.506 1.457 -15.756 1.00 94.19 106 LEU A N 1
ATOM 839 C CA . LEU A 1 106 ? 7.069 0.547 -16.741 1.00 94.19 106 LEU A CA 1
ATOM 840 C C . LEU A 1 106 ? 6.470 0.905 -18.094 1.00 94.19 106 LEU A C 1
ATOM 842 O O . LEU A 1 106 ? 5.256 0.833 -18.259 1.00 94.19 106 LEU A O 1
ATOM 846 N N . GLU A 1 107 ? 7.301 1.285 -19.055 1.00 93.31 107 GLU A N 1
ATOM 847 C CA . GLU A 1 107 ? 6.868 1.739 -20.377 1.00 93.31 107 GLU A CA 1
ATOM 848 C C . GLU A 1 107 ? 7.585 0.952 -21.480 1.00 93.31 107 GLU A C 1
ATOM 850 O O . GLU A 1 107 ? 8.703 0.479 -21.271 1.00 93.31 107 GLU A O 1
ATOM 855 N N . PRO A 1 108 ? 6.998 0.813 -22.679 1.00 90.94 108 PRO A N 1
ATOM 856 C CA . PRO A 1 108 ? 7.717 0.224 -23.799 1.00 90.94 108 PRO A CA 1
ATOM 857 C C . PRO A 1 108 ? 8.847 1.152 -24.264 1.00 90.94 108 PRO A C 1
ATOM 859 O O . PRO A 1 108 ? 8.695 2.378 -24.287 1.00 90.94 108 PRO A O 1
ATOM 862 N N . VAL A 1 109 ? 9.959 0.581 -24.725 1.00 87.81 109 VAL A N 1
ATOM 863 C CA . VAL A 1 109 ? 11.027 1.354 -25.375 1.00 87.81 109 VAL A CA 1
ATOM 864 C C . VAL A 1 109 ? 10.569 1.763 -26.784 1.00 87.81 109 VAL A C 1
ATOM 866 O O . VAL A 1 109 ? 10.590 0.975 -27.730 1.00 87.81 109 VAL A O 1
ATOM 869 N N . MET A 1 110 ? 10.113 3.012 -26.934 1.00 80.50 110 MET A N 1
ATOM 870 C CA . MET A 1 110 ? 9.563 3.541 -28.194 1.00 80.50 110 MET A CA 1
ATOM 871 C C . MET A 1 110 ? 10.545 3.447 -29.369 1.00 80.50 110 MET A C 1
ATOM 873 O O . MET A 1 110 ? 10.131 3.222 -30.506 1.00 80.50 110 MET A O 1
ATOM 877 N N . GLU A 1 111 ? 11.844 3.607 -29.108 1.00 81.44 111 GLU A N 1
ATOM 878 C CA . GLU A 1 111 ? 12.891 3.518 -30.125 1.00 81.44 111 GLU A CA 1
ATOM 879 C C . GLU A 1 111 ? 12.953 2.129 -30.772 1.00 81.44 111 GLU A C 1
ATOM 881 O O . GLU A 1 111 ? 13.128 2.014 -31.984 1.00 81.44 111 GLU A O 1
ATOM 886 N N . GLU A 1 112 ? 12.762 1.077 -29.982 1.00 78.25 112 GLU A N 1
ATOM 887 C CA . GLU A 1 112 ? 12.779 -0.312 -30.442 1.00 78.25 112 GLU A CA 1
ATOM 888 C C . GLU A 1 112 ? 11.485 -0.680 -31.166 1.00 78.25 112 GLU A C 1
ATOM 890 O O . GLU A 1 112 ? 11.515 -1.354 -32.200 1.00 78.25 112 GLU A O 1
ATOM 895 N N . LEU A 1 113 ? 10.357 -0.141 -30.698 1.00 77.00 113 LEU A N 1
ATOM 896 C CA . LEU A 1 113 ? 9.067 -0.292 -31.366 1.00 77.00 113 LEU A CA 1
ATOM 897 C C . LEU A 1 113 ? 9.101 0.283 -32.794 1.00 77.00 113 LEU A C 1
ATOM 899 O O . LEU A 1 113 ? 8.597 -0.335 -33.732 1.00 77.00 113 LEU A O 1
ATOM 903 N N . LEU A 1 114 ? 9.753 1.437 -32.982 1.00 79.44 114 LEU A N 1
ATOM 904 C CA . LEU A 1 114 ? 9.965 2.060 -34.297 1.00 79.44 114 LEU A CA 1
ATOM 905 C C . LEU A 1 114 ? 10.878 1.231 -35.218 1.00 79.44 114 LEU A C 1
ATOM 907 O O . LEU A 1 114 ? 10.781 1.348 -36.440 1.00 79.44 114 LEU A O 1
ATOM 911 N N . LEU A 1 115 ? 11.735 0.381 -34.648 1.00 82.38 115 LEU A N 1
ATOM 912 C CA . LEU A 1 115 ? 12.589 -0.569 -35.369 1.00 82.38 115 LEU A CA 1
ATOM 913 C C . LEU A 1 115 ? 11.880 -1.904 -35.668 1.00 82.38 115 LEU A C 1
ATOM 915 O O . LEU A 1 115 ? 12.483 -2.797 -36.262 1.00 82.38 115 LEU A O 1
ATOM 919 N N . GLY A 1 116 ? 10.601 -2.040 -35.295 1.00 79.69 116 GLY A N 1
ATOM 920 C CA . GLY A 1 116 ? 9.801 -3.247 -35.505 1.00 79.69 116 GLY A CA 1
ATOM 921 C C . GLY A 1 116 ? 10.079 -4.367 -34.499 1.00 79.69 116 GLY A C 1
ATOM 922 O O . GLY A 1 116 ? 9.674 -5.506 -34.735 1.00 79.69 116 GLY A O 1
ATOM 923 N N . ILE A 1 117 ? 10.772 -4.065 -33.397 1.00 79.31 117 ILE A N 1
ATOM 924 C CA . ILE A 1 117 ? 10.991 -4.999 -32.291 1.00 79.31 117 ILE A CA 1
ATOM 925 C C . ILE A 1 117 ? 9.692 -5.063 -31.465 1.00 79.31 117 ILE A C 1
ATOM 927 O O . ILE A 1 117 ? 9.089 -4.018 -31.202 1.00 79.31 117 ILE A O 1
ATOM 931 N N . PRO A 1 118 ? 9.207 -6.262 -31.089 1.00 77.19 118 PRO A N 1
ATOM 932 C CA . PRO A 1 118 ? 7.991 -6.386 -30.295 1.00 77.19 118 PRO A CA 1
ATOM 933 C C . PRO A 1 118 ? 8.162 -5.763 -28.905 1.00 77.19 118 PRO A C 1
ATOM 935 O O . PRO A 1 118 ? 9.259 -5.749 -28.344 1.00 77.19 118 PRO A O 1
ATOM 938 N N . VAL A 1 119 ? 7.047 -5.283 -28.350 1.00 78.94 119 VAL A N 1
ATOM 939 C CA . VAL A 1 119 ? 6.983 -4.761 -26.981 1.00 78.94 119 VAL A CA 1
ATOM 940 C C . VAL A 1 119 ? 7.411 -5.850 -25.997 1.00 78.94 119 VAL A C 1
ATOM 942 O O . VAL A 1 119 ? 6.966 -6.995 -26.101 1.00 78.94 119 VAL A O 1
ATOM 945 N N . GLY A 1 120 ? 8.276 -5.477 -25.055 1.00 80.00 120 GLY A N 1
ATOM 946 C CA . GLY A 1 120 ? 8.696 -6.342 -23.962 1.00 80.00 120 GLY A CA 1
ATOM 947 C C . GLY A 1 120 ? 7.527 -6.798 -23.095 1.00 80.00 120 GLY A C 1
ATOM 948 O O . GLY A 1 120 ? 6.584 -6.045 -22.860 1.00 80.00 120 GLY A O 1
ATOM 949 N N . GLN A 1 121 ? 7.592 -8.027 -22.588 1.00 84.56 121 GLN A N 1
ATOM 950 C CA . GLN A 1 121 ? 6.614 -8.540 -21.632 1.00 84.56 121 GLN A CA 1
ATOM 951 C C . GLN A 1 121 ? 7.234 -8.554 -20.235 1.00 84.56 121 GLN A C 1
ATOM 953 O O . GLN A 1 121 ? 8.300 -9.131 -20.027 1.00 84.56 121 GLN A O 1
ATOM 958 N N . VAL A 1 122 ? 6.553 -7.955 -19.255 1.00 89.31 122 VAL A N 1
ATOM 959 C CA . VAL A 1 122 ? 7.008 -7.987 -17.858 1.00 89.31 122 VAL A CA 1
ATOM 960 C C . VAL A 1 122 ? 6.938 -9.426 -17.359 1.00 89.31 122 VAL A C 1
ATOM 962 O O . VAL A 1 122 ? 5.846 -9.958 -17.162 1.00 89.31 122 VAL A O 1
ATOM 965 N N . THR A 1 123 ? 8.085 -10.066 -17.135 1.00 92.19 123 THR A N 1
ATOM 966 C CA . THR A 1 123 ? 8.119 -11.441 -16.623 1.00 92.19 123 THR A CA 1
ATOM 967 C C . THR A 1 123 ? 7.812 -11.485 -15.119 1.00 92.19 123 THR A C 1
ATOM 969 O O . THR A 1 123 ? 8.170 -10.558 -14.379 1.00 92.19 123 THR A O 1
ATOM 972 N N . PRO A 1 124 ? 7.209 -12.575 -14.600 1.00 93.81 124 PRO A N 1
ATOM 973 C CA . PRO A 1 124 ? 6.919 -12.682 -13.171 1.00 93.81 124 PRO A CA 1
ATOM 974 C C . PRO A 1 124 ? 8.186 -12.643 -12.310 1.00 93.81 124 PRO A C 1
ATOM 976 O O . PRO A 1 124 ? 8.146 -12.173 -11.177 1.00 93.81 124 PRO A O 1
ATOM 979 N N . GLU A 1 125 ? 9.307 -13.149 -12.828 1.00 93.25 125 GLU A N 1
ATOM 980 C CA . GLU A 1 125 ? 10.587 -13.169 -12.116 1.00 93.25 125 GLU A CA 1
ATOM 981 C C . GLU A 1 125 ? 11.176 -11.764 -11.973 1.00 93.25 125 GLU A C 1
ATOM 983 O O . GLU A 1 125 ? 11.633 -11.379 -10.897 1.00 93.25 125 GLU A O 1
ATOM 988 N N . LEU A 1 126 ? 11.123 -10.965 -13.038 1.00 93.06 126 LEU A N 1
ATOM 989 C CA . LEU A 1 126 ? 11.583 -9.585 -13.009 1.00 93.06 126 LEU A CA 1
ATOM 990 C C . LEU A 1 126 ? 10.728 -8.730 -12.061 1.00 93.06 126 LEU A C 1
ATOM 992 O O . LEU A 1 126 ? 11.269 -8.003 -11.227 1.00 93.06 126 LEU A O 1
ATOM 996 N N . LEU A 1 127 ? 9.405 -8.911 -12.095 1.00 94.38 127 LEU A N 1
ATOM 997 C CA . LEU A 1 127 ? 8.485 -8.212 -11.200 1.00 94.38 127 LEU A CA 1
ATOM 998 C C . LEU A 1 127 ? 8.695 -8.596 -9.725 1.00 94.38 127 LEU A C 1
ATOM 1000 O O . LEU A 1 127 ? 8.708 -7.727 -8.857 1.00 94.38 127 LEU A O 1
ATOM 1004 N N . LYS A 1 128 ? 8.934 -9.880 -9.424 1.00 95.00 128 LYS A N 1
ATOM 1005 C CA . LYS A 1 128 ? 9.296 -10.327 -8.066 1.00 95.00 128 LYS A CA 1
ATOM 1006 C C . LYS A 1 128 ? 10.595 -9.702 -7.581 1.00 95.00 128 LYS A C 1
ATOM 1008 O O . LYS A 1 128 ? 10.670 -9.285 -6.429 1.00 95.00 128 LYS A O 1
ATOM 1013 N N . ARG A 1 129 ? 11.620 -9.651 -8.437 1.00 94.81 129 ARG A N 1
ATOM 1014 C CA . ARG A 1 129 ? 12.904 -9.025 -8.094 1.00 94.81 129 ARG A CA 1
ATOM 1015 C C . ARG A 1 129 ? 12.722 -7.545 -7.773 1.00 94.81 129 ARG A C 1
ATOM 1017 O O . ARG A 1 129 ? 13.233 -7.109 -6.747 1.00 94.81 129 ARG A O 1
ATOM 1024 N N . LEU A 1 130 ? 11.919 -6.828 -8.562 1.00 94.81 130 LEU A N 1
ATOM 1025 C CA . LEU A 1 130 ? 11.547 -5.443 -8.276 1.00 94.81 130 LEU A CA 1
ATOM 1026 C C . LEU A 1 130 ? 10.849 -5.305 -6.919 1.00 94.81 130 LEU A C 1
ATOM 1028 O O . LEU A 1 130 ? 11.302 -4.540 -6.079 1.00 94.81 130 LEU A O 1
ATOM 1032 N N . VAL A 1 131 ? 9.798 -6.083 -6.662 1.00 95.56 131 VAL A N 1
ATOM 1033 C CA . VAL A 1 131 ? 9.060 -6.035 -5.386 1.00 95.56 131 VAL A CA 1
ATOM 1034 C C . VAL A 1 131 ? 9.967 -6.326 -4.188 1.00 95.56 131 VAL A C 1
ATOM 1036 O O . VAL A 1 131 ? 9.926 -5.614 -3.187 1.00 95.56 131 VAL A O 1
ATOM 1039 N N . ASN A 1 132 ? 10.829 -7.337 -4.294 1.00 93.75 132 ASN A N 1
ATOM 1040 C CA . ASN A 1 132 ? 11.783 -7.674 -3.240 1.00 93.75 132 ASN A CA 1
ATOM 1041 C C . ASN A 1 132 ? 12.791 -6.548 -2.997 1.00 93.75 132 ASN A C 1
ATOM 1043 O O . ASN A 1 132 ? 13.178 -6.297 -1.857 1.00 93.75 132 ASN A O 1
ATOM 1047 N N . GLU A 1 133 ? 13.228 -5.877 -4.058 1.00 93.81 133 GLU A N 1
ATOM 1048 C CA . GLU A 1 133 ? 14.120 -4.730 -3.962 1.00 93.81 133 GLU A CA 1
ATOM 1049 C C . GLU A 1 133 ? 13.448 -3.543 -3.267 1.00 93.81 133 GLU A C 1
ATOM 1051 O O . GLU A 1 133 ? 14.052 -2.937 -2.385 1.00 93.81 133 GLU A O 1
ATOM 1056 N N . LEU A 1 134 ? 12.184 -3.266 -3.590 1.00 94.81 134 LEU A N 1
ATOM 1057 C CA . LEU A 1 134 ? 11.398 -2.222 -2.935 1.00 94.81 134 LEU A CA 1
ATOM 1058 C C . LEU A 1 134 ? 11.252 -2.496 -1.433 1.00 94.81 134 LEU A C 1
ATOM 1060 O O . LEU A 1 134 ? 11.570 -1.631 -0.619 1.00 94.81 134 LEU A O 1
ATOM 1064 N N . TYR A 1 135 ? 10.869 -3.718 -1.046 1.00 93.94 135 TYR A N 1
ATOM 1065 C CA . TYR A 1 135 ? 10.782 -4.101 0.369 1.00 93.94 135 TYR A CA 1
ATOM 1066 C C . TYR A 1 135 ? 12.133 -4.051 1.092 1.00 93.94 13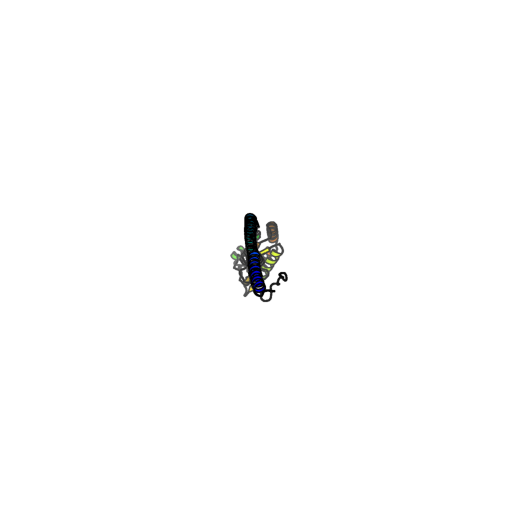5 TYR A C 1
ATOM 1068 O O . TYR A 1 135 ? 12.190 -3.724 2.274 1.00 93.94 135 TYR A O 1
ATOM 1076 N N . ARG A 1 136 ? 13.239 -4.339 0.395 1.00 92.38 136 ARG A N 1
ATOM 1077 C CA . ARG A 1 136 ? 14.597 -4.225 0.953 1.00 92.38 136 ARG A CA 1
ATOM 1078 C C . ARG A 1 136 ? 14.968 -2.780 1.305 1.00 92.38 136 ARG A C 1
ATOM 1080 O O . ARG A 1 136 ? 15.865 -2.574 2.119 1.00 92.38 136 ARG A O 1
ATOM 1087 N N . PHE A 1 137 ? 14.314 -1.802 0.686 1.00 90.12 137 PHE A N 1
ATOM 1088 C CA . PHE A 1 137 ? 14.572 -0.373 0.849 1.00 90.12 137 PHE A CA 1
ATOM 1089 C C . PHE A 1 137 ? 13.390 0.361 1.505 1.00 90.12 137 PHE A C 1
ATOM 1091 O O . PHE A 1 137 ? 13.068 1.484 1.125 1.00 90.12 137 PHE A O 1
ATOM 1098 N N . ASP A 1 138 ? 12.776 -0.270 2.509 1.00 90.06 138 ASP A N 1
ATOM 1099 C CA . ASP A 1 138 ? 11.760 0.326 3.389 1.00 90.06 138 ASP A CA 1
ATOM 1100 C C . ASP A 1 138 ? 10.436 0.718 2.699 1.00 90.06 138 ASP A C 1
ATOM 1102 O O . ASP A 1 138 ? 9.720 1.613 3.159 1.00 90.06 138 ASP A O 1
ATOM 1106 N N . ALA A 1 139 ? 10.063 0.029 1.615 1.00 93.81 139 ALA A N 1
ATOM 1107 C CA . ALA A 1 139 ? 8.682 0.059 1.136 1.00 93.81 139 ALA A CA 1
ATOM 1108 C C . ALA A 1 139 ? 7.751 -0.622 2.154 1.00 93.81 139 ALA A C 1
ATOM 1110 O O . ALA A 1 139 ? 7.966 -1.777 2.522 1.00 93.81 139 ALA A O 1
ATOM 1111 N N . GLU A 1 140 ? 6.693 0.064 2.581 1.00 93.12 140 GLU A N 1
ATOM 1112 C CA . GLU A 1 140 ? 5.679 -0.504 3.481 1.00 93.12 140 GLU A CA 1
ATOM 1113 C C . GLU A 1 140 ? 4.528 -1.122 2.690 1.00 93.12 140 GLU A C 1
ATOM 1115 O O . GLU A 1 140 ? 4.050 -2.220 2.992 1.00 93.12 140 GLU A O 1
ATOM 1120 N N . HIS A 1 141 ? 4.095 -0.430 1.637 1.00 94.50 141 HIS A N 1
ATOM 1121 C CA . HIS A 1 141 ? 2.976 -0.863 0.820 1.00 94.50 141 HIS A CA 1
ATOM 1122 C C . HIS A 1 141 ? 3.255 -0.652 -0.656 1.00 94.50 141 HIS A C 1
ATOM 1124 O O . HIS A 1 141 ? 3.843 0.351 -1.050 1.00 94.50 141 HIS A O 1
ATOM 1130 N N . ILE A 1 142 ? 2.817 -1.610 -1.467 1.00 95.81 142 ILE A N 1
ATOM 1131 C CA . ILE A 1 142 ? 3.048 -1.623 -2.907 1.00 95.81 142 ILE A CA 1
ATOM 1132 C C . ILE A 1 142 ? 1.727 -1.955 -3.596 1.00 95.81 142 ILE A C 1
ATOM 1134 O O . ILE A 1 142 ? 0.982 -2.834 -3.150 1.00 95.81 142 ILE A O 1
ATOM 1138 N N . SER A 1 143 ? 1.447 -1.258 -4.686 1.00 96.00 143 SER A N 1
ATOM 1139 C CA . SER A 1 143 ? 0.424 -1.607 -5.661 1.00 96.00 143 SER A CA 1
ATOM 1140 C C . SER A 1 143 ? 1.079 -1.776 -7.021 1.00 96.00 143 SER A C 1
ATOM 1142 O O . SER A 1 143 ? 2.016 -1.062 -7.360 1.00 96.00 143 SER A O 1
ATOM 1144 N N . ILE A 1 144 ? 0.622 -2.774 -7.770 1.00 95.62 144 ILE A N 1
ATOM 1145 C CA . ILE A 1 144 ? 1.059 -3.027 -9.140 1.00 95.62 144 ILE A CA 1
ATOM 1146 C C . ILE A 1 144 ? -0.186 -3.000 -10.005 1.00 95.62 144 ILE A C 1
ATOM 1148 O O . ILE A 1 144 ? -1.070 -3.831 -9.807 1.00 95.62 144 ILE A O 1
ATOM 1152 N N . ASP A 1 145 ? -0.255 -2.086 -10.968 1.00 94.00 145 ASP A N 1
ATOM 1153 C CA . ASP A 1 145 ? -1.398 -1.961 -11.875 1.00 94.00 145 ASP A CA 1
ATOM 1154 C C . ASP A 1 145 ? -2.725 -1.831 -11.101 1.00 94.00 145 ASP A C 1
ATOM 1156 O O . ASP A 1 145 ? -3.680 -2.589 -11.316 1.00 94.00 145 ASP A O 1
ATOM 1160 N N . SER A 1 146 ? -2.710 -0.944 -10.096 1.00 92.81 146 SER A N 1
ATOM 1161 C CA . SER A 1 146 ? -3.789 -0.720 -9.121 1.00 92.81 146 SER A CA 1
ATOM 1162 C C . SER A 1 146 ? -4.190 -1.950 -8.288 1.00 92.81 146 SER A C 1
ATOM 1164 O O . SER A 1 146 ? -5.254 -1.968 -7.674 1.00 92.81 146 SER A O 1
ATOM 1166 N N . LYS A 1 147 ? -3.351 -2.991 -8.228 1.00 93.38 147 LYS A N 1
ATOM 1167 C CA . LYS A 1 147 ? -3.581 -4.195 -7.415 1.00 93.38 147 LYS A CA 1
ATOM 1168 C C . LYS A 1 147 ? -2.683 -4.149 -6.184 1.00 93.38 147 LYS A C 1
ATOM 1170 O O . LYS A 1 147 ? -1.466 -4.312 -6.283 1.00 93.38 147 LYS A O 1
ATOM 1175 N N . ARG A 1 148 ? -3.292 -3.962 -5.008 1.00 93.50 148 ARG A N 1
ATOM 1176 C CA . ARG A 1 148 ? -2.606 -3.977 -3.705 1.00 93.50 148 ARG A CA 1
ATOM 1177 C C . ARG A 1 148 ? -1.879 -5.307 -3.485 1.00 93.50 148 ARG A C 1
ATOM 1179 O O . ARG A 1 148 ? -2.476 -6.380 -3.608 1.00 93.50 148 ARG A O 1
ATOM 1186 N N . LEU A 1 149 ? -0.608 -5.235 -3.099 1.00 92.94 149 LEU A N 1
ATOM 1187 C CA . LEU A 1 149 ? 0.121 -6.383 -2.576 1.00 92.94 149 LEU A CA 1
ATOM 1188 C C . LEU A 1 149 ? -0.085 -6.500 -1.065 1.00 92.94 149 LEU A C 1
ATOM 1190 O O . LEU A 1 149 ? 0.072 -5.534 -0.317 1.00 92.94 149 LEU A O 1
ATOM 1194 N N . ILE A 1 150 ? -0.414 -7.709 -0.628 1.00 90.69 150 ILE A N 1
ATOM 1195 C CA . ILE A 1 150 ? -0.505 -8.122 0.771 1.00 90.69 150 ILE A CA 1
ATOM 1196 C C . ILE A 1 150 ? 0.415 -9.324 1.003 1.00 90.69 150 ILE A C 1
ATOM 1198 O O . ILE A 1 150 ? 0.961 -9.904 0.067 1.00 90.69 150 ILE A O 1
ATOM 1202 N N . THR A 1 151 ? 0.576 -9.750 2.253 1.00 86.12 151 THR A N 1
ATOM 1203 C CA . THR A 1 151 ? 1.483 -10.856 2.613 1.00 86.12 151 THR A CA 1
ATOM 1204 C C . THR A 1 151 ? 1.177 -12.166 1.879 1.00 86.12 151 THR A C 1
ATOM 1206 O O . THR A 1 151 ? 2.080 -12.955 1.618 1.00 86.12 151 THR A O 1
ATOM 1209 N N . THR A 1 152 ? -0.087 -12.407 1.527 1.00 86.31 152 THR A N 1
ATOM 1210 C CA . THR A 1 152 ? -0.525 -13.607 0.797 1.00 86.31 152 THR A CA 1
ATOM 1211 C C . THR A 1 152 ? -0.587 -13.412 -0.718 1.00 86.31 152 THR A C 1
ATOM 1213 O O . THR A 1 152 ? -1.060 -14.306 -1.423 1.00 86.31 152 THR A O 1
ATOM 1216 N N . SER A 1 153 ? -0.140 -12.263 -1.231 1.00 89.69 153 SER A N 1
ATOM 1217 C CA . SER A 1 153 ? -0.138 -11.974 -2.661 1.00 89.69 153 SER A CA 1
ATOM 1218 C C . SER A 1 153 ? 0.808 -12.884 -3.429 1.00 89.69 153 SER A C 1
ATOM 1220 O O . SER A 1 153 ? 1.894 -13.240 -2.972 1.00 89.69 153 SER A O 1
ATOM 1222 N N . VAL A 1 154 ? 0.394 -13.246 -4.642 1.00 90.56 154 VAL A N 1
ATOM 1223 C CA . VAL A 1 154 ? 1.158 -14.139 -5.516 1.00 90.56 154 VAL A CA 1
ATOM 1224 C C . VAL A 1 154 ? 1.385 -13.464 -6.855 1.00 90.56 154 VAL A C 1
ATOM 1226 O O . VAL A 1 154 ? 0.435 -13.025 -7.501 1.00 90.56 154 VAL A O 1
ATOM 1229 N N . ILE A 1 155 ? 2.646 -13.447 -7.280 1.00 94.06 155 ILE A N 1
ATOM 1230 C CA . ILE A 1 155 ? 3.066 -13.032 -8.618 1.00 94.06 155 ILE A CA 1
ATOM 1231 C C . ILE A 1 155 ? 3.513 -14.287 -9.367 1.00 94.06 155 ILE A C 1
ATOM 1233 O O . ILE A 1 155 ? 4.424 -14.989 -8.917 1.00 94.06 155 ILE A O 1
ATOM 1237 N N . ARG A 1 156 ? 2.861 -14.627 -10.479 1.00 93.94 156 ARG A N 1
ATOM 1238 C CA . ARG A 1 156 ? 3.200 -15.828 -11.264 1.00 93.94 156 ARG A CA 1
ATOM 1239 C C . ARG A 1 156 ? 2.674 -15.749 -12.687 1.00 93.94 156 ARG A C 1
ATOM 1241 O O . ARG A 1 156 ? 1.761 -14.983 -12.965 1.00 93.94 156 ARG A O 1
ATOM 1248 N N . ASP A 1 157 ? 3.209 -16.604 -13.541 1.00 94.12 157 ASP A N 1
ATOM 1249 C CA . ASP A 1 157 ? 2.640 -16.856 -14.859 1.00 94.12 157 ASP A CA 1
ATOM 1250 C C . ASP A 1 157 ? 1.377 -17.724 -14.735 1.00 94.12 157 ASP A C 1
ATOM 1252 O O . ASP A 1 157 ? 1.371 -18.721 -13.999 1.00 94.12 157 ASP A O 1
ATOM 1256 N N . ILE A 1 158 ? 0.311 -17.333 -15.432 1.00 92.12 158 ILE A N 1
ATOM 1257 C CA . ILE A 1 158 ? -0.855 -18.175 -15.695 1.00 92.12 158 ILE A CA 1
ATOM 1258 C C . ILE A 1 158 ? -1.129 -18.105 -17.199 1.00 92.12 158 ILE A C 1
ATOM 1260 O O . ILE A 1 158 ? -1.505 -17.059 -17.711 1.00 92.12 158 ILE A O 1
ATOM 1264 N N . ASN A 1 159 ? -0.990 -19.234 -17.898 1.00 88.94 159 ASN A N 1
ATOM 1265 C CA . ASN A 1 159 ? -1.239 -19.354 -19.342 1.00 88.94 159 ASN A CA 1
ATOM 1266 C C . ASN A 1 159 ? -0.389 -18.423 -20.235 1.00 88.94 159 ASN A C 1
ATOM 1268 O O . ASN A 1 159 ? -0.837 -18.053 -21.317 1.00 88.94 159 ASN A O 1
ATOM 1272 N N . GLY A 1 160 ? 0.837 -18.084 -19.825 1.00 85.69 160 GLY A N 1
ATOM 1273 C CA . GLY A 1 160 ? 1.735 -17.203 -20.580 1.00 85.69 160 GLY A CA 1
ATOM 1274 C C . GLY A 1 160 ? 1.554 -15.714 -20.278 1.00 85.69 160 GLY A C 1
ATOM 1275 O O . GLY A 1 160 ? 2.193 -14.882 -20.921 1.00 85.69 160 GLY A O 1
ATOM 1276 N N . GLU A 1 161 ? 0.694 -15.367 -19.318 1.00 89.94 161 GLU A N 1
ATOM 1277 C CA . GLU A 1 161 ? 0.496 -14.000 -18.845 1.00 89.94 161 GLU A CA 1
ATOM 1278 C C . GLU A 1 161 ? 0.975 -13.855 -17.400 1.00 89.94 161 GLU A C 1
ATOM 1280 O O . GLU A 1 161 ? 0.679 -14.679 -16.526 1.00 89.94 161 GLU A O 1
ATOM 1285 N N . THR A 1 162 ? 1.703 -12.774 -17.124 1.00 93.06 162 THR A N 1
ATOM 1286 C CA . THR A 1 162 ? 2.084 -12.413 -15.758 1.00 93.06 162 THR A CA 1
ATOM 1287 C C . THR A 1 162 ? 0.851 -11.957 -14.997 1.00 93.06 162 THR A C 1
ATOM 1289 O O . THR A 1 162 ? 0.168 -11.018 -15.393 1.00 93.06 162 THR A O 1
ATOM 1292 N N . THR A 1 163 ? 0.589 -12.608 -13.869 1.00 92.88 163 THR A N 1
ATOM 1293 C CA . THR A 1 163 ? -0.552 -12.317 -13.003 1.00 92.88 163 THR A CA 1
ATOM 1294 C C . THR A 1 163 ? -0.100 -11.861 -11.622 1.00 92.88 163 THR A C 1
ATOM 1296 O O . THR A 1 163 ? 0.887 -12.366 -11.077 1.00 92.88 163 THR A O 1
ATOM 1299 N N . VAL A 1 164 ? -0.861 -10.934 -11.042 1.00 93.25 164 VAL A N 1
ATOM 1300 C CA . VAL A 1 164 ? -0.737 -10.452 -9.663 1.00 93.25 164 VAL A CA 1
ATOM 1301 C C . VAL A 1 164 ? -2.057 -10.742 -8.960 1.00 93.25 164 VAL A C 1
ATOM 1303 O O . VAL A 1 164 ? -3.118 -10.345 -9.433 1.00 93.25 164 VAL A O 1
ATOM 1306 N N . ASN A 1 165 ? -2.012 -11.488 -7.854 1.00 90.31 165 ASN A N 1
ATOM 1307 C CA . ASN A 1 165 ? -3.209 -11.961 -7.141 1.00 90.31 165 ASN A CA 1
ATOM 1308 C C . ASN A 1 165 ? -4.171 -12.769 -8.037 1.00 90.31 165 ASN A C 1
ATOM 1310 O O . ASN A 1 165 ? -5.375 -12.800 -7.815 1.00 90.31 165 ASN A O 1
ATOM 1314 N N . GLY A 1 166 ? -3.637 -13.435 -9.068 1.00 87.50 166 GLY A N 1
ATOM 1315 C CA . GLY A 1 166 ? -4.426 -14.212 -10.028 1.00 87.50 166 GLY A CA 1
ATOM 1316 C C . GLY A 1 166 ? -5.138 -13.385 -11.103 1.00 87.50 166 GLY A C 1
ATOM 1317 O O . GLY A 1 166 ? -5.774 -13.982 -11.968 1.00 87.50 166 GLY A O 1
ATOM 1318 N N . LEU A 1 167 ? -5.002 -12.057 -11.087 1.00 91.00 167 LEU A N 1
ATOM 1319 C CA . LEU A 1 167 ? -5.452 -11.174 -12.161 1.00 91.00 167 LEU A CA 1
ATOM 1320 C C . LEU A 1 167 ? -4.292 -10.903 -13.127 1.00 91.00 167 LEU A C 1
ATOM 1322 O O . LEU A 1 167 ? -3.180 -10.648 -12.652 1.00 91.00 167 LEU A O 1
ATOM 1326 N N . PRO A 1 168 ? -4.510 -10.950 -14.452 1.00 91.88 168 PRO A N 1
ATOM 1327 C CA . PRO A 1 168 ? -3.480 -10.597 -15.421 1.00 91.88 168 PRO A CA 1
ATOM 1328 C C . PRO A 1 168 ? -3.064 -9.134 -15.266 1.00 91.88 168 PRO A C 1
ATOM 1330 O O . PRO A 1 168 ? -3.862 -8.275 -14.874 1.00 91.88 168 PRO A O 1
ATOM 1333 N N . LEU A 1 169 ? -1.785 -8.879 -15.523 1.00 92.19 169 LEU A N 1
ATOM 1334 C CA . LEU A 1 169 ? -1.241 -7.533 -15.613 1.00 92.19 169 LEU A CA 1
ATOM 1335 C C . LEU A 1 169 ? -1.749 -6.868 -16.897 1.00 92.19 169 LEU A C 1
ATOM 1337 O O . LEU A 1 169 ? -1.820 -7.527 -17.934 1.00 92.19 169 LEU A O 1
ATOM 1341 N N . SER A 1 170 ? -2.086 -5.581 -16.832 1.00 89.56 170 SER A N 1
ATOM 1342 C CA . SER A 1 170 ? -2.414 -4.803 -18.029 1.00 89.56 170 SER A CA 1
ATOM 1343 C C . SER A 1 170 ? -1.219 -4.704 -18.985 1.00 89.56 170 SER A C 1
ATOM 1345 O O . SER A 1 170 ? -0.060 -4.835 -18.579 1.00 89.56 170 SER A O 1
ATOM 1347 N N . ASP A 1 171 ? -1.509 -4.438 -20.258 1.00 87.81 171 ASP A N 1
ATOM 1348 C CA . ASP A 1 171 ? -0.482 -4.103 -21.243 1.00 87.81 171 ASP A CA 1
ATOM 1349 C C . ASP A 1 171 ? 0.285 -2.839 -20.822 1.00 87.81 171 ASP A C 1
ATOM 1351 O O . ASP A 1 171 ? -0.257 -1.953 -20.158 1.00 87.81 171 ASP A O 1
ATOM 1355 N N . LEU A 1 172 ? 1.554 -2.737 -21.231 1.00 87.88 172 LEU A N 1
ATOM 1356 C CA . LEU A 1 172 ? 2.374 -1.560 -20.945 1.00 87.88 172 LEU A CA 1
ATOM 1357 C C . LEU A 1 172 ? 1.740 -0.290 -21.553 1.00 87.88 172 LEU A C 1
ATOM 1359 O O . LEU A 1 172 ? 1.319 -0.317 -22.714 1.00 87.88 172 LEU A O 1
ATOM 1363 N N . PRO A 1 173 ? 1.732 0.845 -20.828 1.00 92.06 173 PRO A N 1
ATOM 1364 C CA . PRO A 1 173 ? 2.480 1.108 -19.601 1.00 92.06 173 PRO A CA 1
ATOM 1365 C C . PRO A 1 173 ? 1.787 0.645 -18.310 1.00 92.06 173 PRO A C 1
ATOM 1367 O O . PRO A 1 173 ? 0.579 0.786 -18.148 1.00 92.06 173 PRO A O 1
ATOM 1370 N N . VAL A 1 174 ? 2.587 0.163 -17.357 1.00 93.75 174 VAL A N 1
ATOM 1371 C CA . VAL A 1 174 ? 2.124 -0.308 -16.043 1.00 93.75 174 VAL A CA 1
ATOM 1372 C C . VAL A 1 174 ? 2.655 0.602 -14.943 1.00 93.75 174 VAL A C 1
ATOM 1374 O O . VAL A 1 174 ? 3.850 0.898 -14.894 1.00 93.75 174 VAL A O 1
ATOM 1377 N N . MET A 1 175 ? 1.772 1.010 -14.033 1.00 95.31 175 MET A N 1
ATOM 1378 C CA . MET A 1 175 ? 2.120 1.825 -12.872 1.00 95.31 175 MET A CA 1
ATOM 1379 C C . MET A 1 175 ? 2.320 0.957 -11.631 1.00 95.31 175 MET A C 1
ATOM 1381 O O . MET A 1 175 ? 1.577 0.005 -11.393 1.00 95.31 175 MET A O 1
ATOM 1385 N N . ILE A 1 176 ? 3.345 1.280 -10.852 1.00 96.62 176 ILE A N 1
ATOM 1386 C CA . ILE A 1 176 ? 3.657 0.645 -9.579 1.00 96.62 176 ILE A CA 1
ATOM 1387 C C . ILE A 1 176 ? 3.768 1.750 -8.537 1.00 96.62 176 ILE A C 1
ATOM 1389 O O . ILE A 1 176 ? 4.714 2.541 -8.545 1.00 96.62 176 ILE A O 1
ATOM 1393 N N . GLU A 1 177 ? 2.792 1.822 -7.645 1.00 96.75 177 GLU A N 1
ATOM 1394 C CA . GLU A 1 177 ? 2.759 2.796 -6.564 1.00 96.75 177 GLU A CA 1
ATOM 1395 C C . GLU A 1 177 ? 3.376 2.200 -5.301 1.00 96.75 177 GLU A C 1
ATOM 1397 O O . GLU A 1 177 ? 3.022 1.098 -4.876 1.00 96.75 177 GLU A O 1
ATOM 1402 N N . VAL A 1 178 ? 4.300 2.932 -4.682 1.00 96.88 178 VAL A N 1
ATOM 1403 C CA . VAL A 1 178 ? 5.021 2.479 -3.492 1.00 96.88 178 VAL A CA 1
ATOM 1404 C C . VAL A 1 178 ? 4.895 3.527 -2.404 1.00 96.88 178 VAL A C 1
ATOM 1406 O O . VAL A 1 178 ? 5.246 4.681 -2.621 1.00 96.88 178 VAL A O 1
ATOM 1409 N N . ILE A 1 179 ? 4.436 3.117 -1.228 1.00 96.00 179 ILE A N 1
ATOM 1410 C CA . ILE A 1 179 ? 4.350 3.942 -0.022 1.00 96.00 179 ILE A CA 1
ATOM 1411 C C . ILE A 1 179 ? 5.470 3.547 0.941 1.00 96.00 179 ILE A C 1
ATOM 1413 O O . ILE A 1 179 ? 5.748 2.361 1.144 1.00 96.00 179 ILE A O 1
ATOM 1417 N N . THR A 1 180 ? 6.073 4.552 1.568 1.00 95.56 180 THR A N 1
ATOM 1418 C CA . THR A 1 180 ? 7.092 4.416 2.610 1.00 95.56 180 THR A CA 1
ATOM 1419 C C . THR A 1 180 ? 6.626 5.075 3.906 1.00 95.56 180 THR A C 1
ATOM 1421 O O . THR A 1 180 ? 5.711 5.899 3.915 1.00 95.56 180 THR A O 1
ATOM 1424 N N . LYS A 1 181 ? 7.311 4.759 5.008 1.00 93.44 181 LYS A N 1
ATOM 1425 C CA . LYS A 1 181 ? 7.014 5.305 6.340 1.00 93.44 181 LYS A CA 1
ATOM 1426 C C . LYS A 1 181 ? 7.019 6.836 6.395 1.00 93.44 181 LYS A C 1
ATOM 1428 O O . LYS A 1 181 ? 6.184 7.461 7.046 1.00 93.44 181 LYS A O 1
ATOM 1433 N N . ASP A 1 182 ? 8.018 7.441 5.765 1.00 94.19 182 ASP A N 1
ATOM 1434 C CA . ASP A 1 182 ? 8.242 8.881 5.755 1.00 94.19 182 ASP A CA 1
ATOM 1435 C C . ASP A 1 182 ? 8.875 9.340 4.434 1.00 94.19 182 ASP A C 1
ATOM 1437 O O . ASP A 1 182 ? 9.262 8.537 3.580 1.00 94.19 182 ASP A O 1
ATOM 1441 N N . MET A 1 183 ? 8.959 10.662 4.263 1.00 94.19 183 MET A N 1
ATOM 1442 C CA . MET A 1 183 ? 9.536 11.289 3.071 1.00 94.19 183 MET A CA 1
ATOM 1443 C C . MET A 1 183 ? 11.038 10.998 2.927 1.00 94.19 183 MET A C 1
ATOM 1445 O O . MET A 1 183 ? 11.533 10.868 1.813 1.00 94.19 183 MET A O 1
ATOM 1449 N N . GLU A 1 184 ? 11.767 10.861 4.038 1.00 94.06 184 GLU A N 1
ATOM 1450 C CA . GLU A 1 184 ? 13.200 10.543 4.013 1.00 94.06 184 GLU A CA 1
ATOM 1451 C C . GLU A 1 184 ? 13.439 9.144 3.424 1.00 94.06 184 GLU A C 1
ATOM 1453 O O . GLU A 1 184 ? 14.350 8.938 2.620 1.00 94.06 184 GLU A O 1
ATOM 1458 N N . SER A 1 185 ? 12.594 8.181 3.790 1.00 94.19 185 SER A N 1
ATOM 1459 C CA . SER A 1 185 ? 12.609 6.825 3.244 1.00 94.19 185 SER A CA 1
ATOM 1460 C C . SER A 1 185 ? 12.228 6.826 1.763 1.00 94.19 185 SER A C 1
ATOM 1462 O O . SER A 1 185 ? 12.893 6.156 0.975 1.00 94.19 185 SER A O 1
ATOM 1464 N N . ALA A 1 186 ? 11.253 7.646 1.352 1.00 94.25 186 ALA A N 1
ATOM 1465 C CA . ALA A 1 186 ? 10.899 7.820 -0.059 1.00 94.25 186 ALA A CA 1
ATOM 1466 C C . ALA A 1 186 ? 12.075 8.376 -0.885 1.00 94.25 186 ALA A C 1
ATOM 1468 O O . ALA A 1 186 ? 12.373 7.872 -1.967 1.00 94.25 186 ALA A O 1
ATOM 1469 N N . GLU A 1 187 ? 12.795 9.374 -0.365 1.00 94.19 187 GLU A N 1
ATOM 1470 C CA . GLU A 1 187 ? 13.992 9.933 -1.008 1.00 94.19 187 GLU A CA 1
ATOM 1471 C C . GLU A 1 187 ? 15.132 8.913 -1.100 1.00 94.19 187 GLU A C 1
ATOM 1473 O O . GLU A 1 187 ? 15.801 8.802 -2.133 1.00 94.19 187 GLU A O 1
ATOM 1478 N N . LYS A 1 188 ? 15.362 8.130 -0.040 1.00 93.56 188 LYS A N 1
ATOM 1479 C CA . LYS A 1 188 ? 16.346 7.038 -0.061 1.00 93.56 188 LYS A CA 1
ATOM 1480 C C . LYS A 1 188 ? 15.980 5.995 -1.108 1.00 93.56 188 LYS A C 1
ATOM 1482 O O . LYS A 1 188 ? 16.847 5.618 -1.897 1.00 93.56 188 LYS A O 1
ATOM 1487 N N . LEU A 1 189 ? 14.723 5.562 -1.131 1.00 93.94 189 LEU A N 1
ATOM 1488 C CA . LEU A 1 189 ? 14.209 4.594 -2.090 1.00 93.94 189 LEU A CA 1
ATOM 1489 C C . LEU A 1 189 ? 14.380 5.107 -3.525 1.00 93.94 189 LEU A C 1
ATOM 1491 O O . LEU A 1 189 ? 14.958 4.403 -4.348 1.00 93.94 189 LEU A O 1
ATOM 1495 N N . TYR A 1 190 ? 13.997 6.355 -3.805 1.00 94.38 190 TYR A N 1
ATOM 1496 C CA . TYR A 1 190 ? 14.191 7.003 -5.107 1.00 94.38 190 TYR A CA 1
ATOM 1497 C C . TYR A 1 190 ? 15.656 6.980 -5.566 1.00 94.38 190 TYR A C 1
ATOM 1499 O O . TYR A 1 190 ? 15.966 6.518 -6.665 1.00 94.38 190 TYR A O 1
ATOM 1507 N N . ASN A 1 191 ? 16.579 7.423 -4.708 1.00 93.12 191 ASN A N 1
ATOM 1508 C CA . ASN A 1 191 ? 18.008 7.452 -5.027 1.00 93.12 191 ASN A CA 1
ATOM 1509 C C . ASN A 1 191 ? 18.591 6.046 -5.239 1.00 93.12 191 ASN A C 1
ATOM 1511 O O . ASN A 1 191 ? 19.480 5.856 -6.069 1.00 93.12 191 ASN A O 1
ATOM 1515 N N . ARG A 1 192 ? 18.108 5.049 -4.489 1.00 92.19 192 ARG A N 1
ATOM 1516 C CA . ARG A 1 192 ? 18.545 3.654 -4.633 1.00 92.19 192 ARG A CA 1
ATOM 1517 C C . ARG A 1 192 ? 18.012 3.017 -5.899 1.00 92.19 192 ARG A C 1
ATOM 1519 O O . ARG A 1 192 ? 18.786 2.365 -6.592 1.00 92.19 192 ARG A O 1
ATOM 1526 N N . MET A 1 193 ? 16.745 3.253 -6.219 1.00 92.56 193 MET A N 1
ATOM 1527 C CA . MET A 1 193 ? 16.151 2.775 -7.458 1.00 92.56 193 MET A CA 1
ATOM 1528 C C . MET A 1 193 ? 16.875 3.363 -8.666 1.00 92.56 193 MET A C 1
ATOM 1530 O O . MET A 1 193 ? 17.193 2.607 -9.574 1.00 92.56 193 MET A O 1
ATOM 1534 N N . GLN A 1 194 ? 17.256 4.647 -8.628 1.00 89.69 194 GLN A N 1
ATOM 1535 C CA . GLN A 1 194 ? 18.066 5.290 -9.673 1.00 89.69 194 GLN A CA 1
ATOM 1536 C C . GLN A 1 194 ? 19.444 4.647 -9.919 1.00 89.69 194 GLN A C 1
ATOM 1538 O O . GLN A 1 194 ? 20.000 4.771 -11.006 1.00 89.69 194 GLN A O 1
ATOM 1543 N N . ALA A 1 195 ? 20.013 3.977 -8.921 1.00 88.81 195 ALA A N 1
ATOM 1544 C CA . ALA A 1 195 ? 21.295 3.282 -9.032 1.00 88.81 195 ALA A CA 1
ATOM 1545 C C . ALA A 1 195 ? 21.135 1.753 -9.119 1.00 88.81 195 ALA A C 1
ATOM 1547 O O . ALA A 1 195 ? 22.121 1.023 -8.999 1.00 88.81 195 ALA A O 1
ATOM 1548 N N . SER A 1 196 ? 19.901 1.260 -9.255 1.00 91.19 196 SER A N 1
ATOM 1549 C CA . SER A 1 196 ? 19.609 -0.168 -9.273 1.00 91.19 196 SER A CA 1
ATOM 1550 C C . SER A 1 196 ? 19.943 -0.785 -10.628 1.00 91.19 196 SER A C 1
ATOM 1552 O O . SER A 1 196 ? 19.620 -0.231 -11.678 1.00 91.19 196 SER A O 1
ATOM 1554 N N . VAL A 1 197 ? 20.511 -1.992 -10.591 1.00 91.75 197 VAL A N 1
ATOM 1555 C CA . VAL A 1 197 ? 20.749 -2.832 -11.779 1.00 91.75 197 VAL A CA 1
ATOM 1556 C C . VAL A 1 197 ? 19.428 -3.234 -12.444 1.00 91.75 197 VAL A C 1
ATOM 1558 O O . VAL A 1 197 ? 19.397 -3.510 -13.637 1.00 91.75 197 VAL A O 1
ATOM 1561 N N . LEU A 1 198 ? 18.309 -3.182 -11.709 1.00 91.25 198 LEU A N 1
ATOM 1562 C CA . LEU A 1 198 ? 16.992 -3.497 -12.257 1.00 91.25 198 LEU A CA 1
ATOM 1563 C C . LEU A 1 198 ? 16.633 -2.614 -13.456 1.00 91.25 198 LEU A C 1
ATOM 1565 O O . LEU A 1 198 ? 15.982 -3.097 -14.371 1.00 91.25 198 LEU A O 1
ATOM 1569 N N . MET A 1 199 ? 17.072 -1.353 -13.506 1.00 91.00 199 MET A N 1
ATOM 1570 C CA . MET A 1 199 ? 16.821 -0.526 -14.691 1.00 91.00 199 MET A CA 1
ATOM 1571 C C . MET A 1 199 ? 17.445 -1.111 -15.961 1.00 91.00 199 MET A C 1
ATOM 1573 O O . MET A 1 199 ? 16.825 -1.050 -17.018 1.00 91.00 199 MET A O 1
ATOM 1577 N N . GLU A 1 200 ? 18.635 -1.701 -15.856 1.00 91.44 200 GLU A N 1
ATOM 1578 C CA . GLU A 1 200 ? 19.294 -2.378 -16.974 1.00 91.44 200 GLU A CA 1
ATOM 1579 C C . GLU A 1 200 ? 18.598 -3.705 -17.295 1.00 91.44 200 GLU A C 1
ATOM 1581 O O . GLU A 1 200 ? 18.337 -3.981 -18.463 1.00 91.44 200 GLU A O 1
ATOM 1586 N N . ASP A 1 201 ? 18.227 -4.487 -16.274 1.00 92.69 201 ASP A N 1
ATOM 1587 C CA . ASP A 1 201 ? 17.522 -5.764 -16.453 1.00 92.69 201 ASP A CA 1
ATOM 1588 C C . ASP A 1 201 ? 16.180 -5.584 -17.185 1.00 92.69 201 ASP A C 1
ATOM 1590 O O . ASP A 1 201 ? 15.872 -6.337 -18.105 1.00 92.69 201 ASP A O 1
ATOM 1594 N N . PHE A 1 202 ? 15.390 -4.570 -16.811 1.00 92.56 202 PHE A N 1
ATOM 1595 C CA . PHE A 1 202 ? 14.146 -4.237 -17.513 1.00 92.56 202 PHE A CA 1
ATOM 1596 C C . PHE A 1 202 ? 14.415 -3.742 -18.937 1.00 92.56 202 PHE A C 1
ATOM 1598 O O . PHE A 1 202 ? 13.679 -4.103 -19.856 1.00 92.56 202 PHE A O 1
ATOM 1605 N N . PHE A 1 203 ? 15.481 -2.965 -19.140 1.00 91.12 203 PHE A N 1
ATOM 1606 C CA . PHE A 1 203 ? 15.829 -2.452 -20.462 1.00 91.12 203 PHE A CA 1
ATOM 1607 C C . PHE A 1 203 ? 16.255 -3.566 -21.429 1.00 91.12 203 PHE A C 1
ATOM 1609 O O . PHE A 1 203 ? 15.910 -3.501 -22.603 1.00 91.12 203 PHE A O 1
ATOM 1616 N N . ILE A 1 204 ? 16.938 -4.611 -20.943 1.00 89.94 204 ILE A N 1
ATOM 1617 C CA . ILE A 1 204 ? 17.275 -5.813 -21.732 1.00 89.94 204 ILE A CA 1
ATOM 1618 C C . ILE A 1 204 ? 16.013 -6.528 -22.236 1.00 89.94 204 ILE A C 1
ATOM 1620 O O . ILE A 1 204 ? 16.020 -7.080 -23.335 1.00 89.94 204 ILE A O 1
ATOM 1624 N N . ASP A 1 205 ? 14.934 -6.486 -21.455 1.00 88.50 205 ASP A N 1
ATOM 1625 C CA . ASP A 1 205 ? 13.630 -7.044 -21.815 1.00 88.50 205 ASP A CA 1
ATOM 1626 C C . ASP A 1 205 ? 12.759 -6.043 -22.611 1.00 88.50 205 ASP A C 1
ATOM 1628 O O . ASP A 1 205 ? 11.552 -6.246 -22.730 1.00 88.50 205 ASP A O 1
ATOM 1632 N N . ASN A 1 206 ? 13.344 -4.980 -23.183 1.00 90.12 206 ASN A N 1
ATOM 1633 C CA . ASN A 1 206 ? 12.680 -3.917 -23.959 1.00 90.12 206 ASN A CA 1
ATOM 1634 C C . ASN A 1 206 ? 11.646 -3.100 -23.159 1.00 90.12 206 ASN A C 1
ATOM 1636 O O . ASN A 1 206 ? 10.637 -2.624 -23.701 1.00 90.12 206 ASN A O 1
ATOM 1640 N N . ILE A 1 207 ? 11.876 -2.936 -21.853 1.00 92.06 207 ILE A N 1
ATOM 1641 C CA . ILE A 1 207 ? 11.000 -2.197 -20.938 1.00 92.06 207 ILE A CA 1
ATOM 1642 C C . ILE A 1 207 ? 11.792 -1.069 -20.279 1.00 92.06 207 ILE A C 1
ATOM 1644 O O . ILE A 1 207 ? 12.808 -1.274 -19.621 1.00 92.06 207 ILE A O 1
ATOM 1648 N N . ARG A 1 208 ? 11.303 0.159 -20.412 1.00 92.81 208 ARG A N 1
ATOM 1649 C CA . ARG A 1 208 ? 11.855 1.326 -19.730 1.00 92.81 208 ARG A CA 1
ATOM 1650 C C . ARG A 1 208 ? 11.231 1.440 -18.344 1.00 92.81 208 ARG A C 1
ATOM 1652 O O . ARG A 1 208 ? 10.028 1.647 -18.221 1.00 92.81 208 ARG A O 1
ATOM 1659 N N . LEU A 1 209 ? 12.056 1.326 -17.307 1.00 94.19 209 LEU A N 1
ATOM 1660 C CA . LEU A 1 209 ? 11.661 1.606 -15.929 1.00 94.19 209 LEU A CA 1
ATOM 1661 C C . LEU A 1 209 ? 11.984 3.068 -15.604 1.00 94.19 209 LEU A C 1
ATOM 1663 O O . LEU A 1 209 ? 13.150 3.458 -15.579 1.00 94.19 209 LEU A O 1
ATOM 1667 N N . THR A 1 210 ? 10.952 3.862 -15.327 1.00 94.19 210 THR A N 1
ATOM 1668 C CA . THR A 1 210 ? 11.071 5.267 -14.917 1.00 94.19 210 THR A CA 1
ATOM 1669 C C . THR A 1 210 ? 10.603 5.417 -13.475 1.00 94.19 210 THR A C 1
ATOM 1671 O O . THR A 1 210 ? 9.523 4.953 -13.117 1.00 94.19 210 THR A O 1
ATOM 1674 N N . VAL A 1 211 ? 11.394 6.085 -12.637 1.00 94.75 211 VAL A N 1
ATOM 1675 C CA . VAL A 1 211 ? 11.039 6.366 -11.239 1.00 94.75 211 VAL A CA 1
ATOM 1676 C C . VAL A 1 211 ? 10.692 7.844 -11.110 1.00 94.75 211 VAL A C 1
ATOM 1678 O O . VAL A 1 211 ? 11.501 8.697 -11.476 1.00 94.75 211 VAL A O 1
ATOM 1681 N N . SER A 1 212 ? 9.502 8.157 -10.604 1.00 94.12 212 SER A N 1
ATOM 1682 C CA . SER A 1 212 ? 9.098 9.533 -10.328 1.00 94.12 212 SER A CA 1
ATOM 1683 C C . SER A 1 212 ? 9.833 10.090 -9.112 1.00 94.12 212 SER A C 1
ATOM 1685 O O . SER A 1 212 ? 10.271 9.346 -8.231 1.00 94.12 212 SER A O 1
ATOM 1687 N N . GLU A 1 213 ? 9.892 11.416 -9.014 1.00 93.69 213 GLU A N 1
ATOM 1688 C CA . GLU A 1 213 ? 10.320 12.063 -7.776 1.00 93.69 213 GLU A CA 1
ATOM 1689 C C . GLU A 1 213 ? 9.422 11.639 -6.594 1.00 93.69 213 GLU A C 1
ATOM 1691 O O . GLU A 1 213 ? 8.236 11.341 -6.798 1.00 93.69 213 GLU A O 1
ATOM 1696 N N . PRO A 1 214 ? 9.966 11.615 -5.362 1.00 94.12 214 PRO A N 1
ATOM 1697 C CA . PRO A 1 214 ? 9.196 11.334 -4.158 1.00 94.12 214 PRO A CA 1
ATOM 1698 C C . PRO A 1 214 ? 7.971 12.241 -4.019 1.00 94.12 214 PRO A C 1
ATOM 1700 O O . PRO A 1 214 ? 8.070 13.470 -3.998 1.00 94.12 214 PRO A O 1
ATOM 1703 N N . GLY A 1 215 ? 6.801 11.622 -3.894 1.00 92.19 215 GLY A N 1
ATOM 1704 C CA . GLY A 1 215 ? 5.526 12.284 -3.662 1.00 92.19 215 GLY A CA 1
ATOM 1705 C C . GLY A 1 215 ? 5.131 12.219 -2.191 1.00 92.19 215 GLY A C 1
ATOM 1706 O O . GLY A 1 215 ? 5.402 11.240 -1.504 1.00 92.19 215 GLY A O 1
ATOM 1707 N N . ARG A 1 216 ? 4.444 13.252 -1.692 1.00 91.88 216 ARG A N 1
ATOM 1708 C CA . ARG A 1 216 ? 3.889 13.244 -0.322 1.00 91.88 216 ARG A CA 1
ATOM 1709 C C . ARG A 1 216 ? 2.579 12.469 -0.201 1.00 91.88 216 ARG A C 1
ATOM 1711 O O . ARG A 1 216 ? 2.262 11.999 0.883 1.00 91.88 216 ARG A O 1
ATOM 1718 N N . ASN A 1 217 ? 1.832 12.387 -1.299 1.00 92.69 217 ASN A N 1
ATOM 1719 C CA . ASN A 1 217 ? 0.491 11.820 -1.352 1.00 92.69 217 ASN A CA 1
ATOM 1720 C C . ASN A 1 217 ? 0.430 10.797 -2.488 1.00 92.69 217 ASN A C 1
ATOM 1722 O O . ASN A 1 217 ? -0.087 11.096 -3.562 1.00 92.69 217 ASN A O 1
ATOM 1726 N N . ILE A 1 218 ? 1.003 9.619 -2.262 1.00 93.81 218 ILE A N 1
ATOM 1727 C CA . ILE A 1 218 ? 0.805 8.458 -3.126 1.00 93.81 218 ILE A CA 1
ATOM 1728 C C . ILE A 1 218 ? -0.378 7.679 -2.570 1.00 93.81 218 ILE A C 1
ATOM 1730 O O . ILE A 1 218 ? -0.387 7.330 -1.390 1.00 93.81 218 ILE A O 1
ATOM 1734 N N . GLU A 1 219 ? -1.390 7.457 -3.401 1.00 93.50 219 GLU A N 1
ATOM 1735 C CA . GLU A 1 219 ? -2.571 6.677 -3.048 1.00 93.50 219 GLU A CA 1
ATOM 1736 C C . GLU A 1 219 ? -2.397 5.237 -3.524 1.00 93.50 219 GLU A C 1
ATOM 1738 O O . GLU A 1 219 ? -2.019 4.989 -4.666 1.00 93.50 219 GLU A O 1
ATOM 1743 N N . ILE A 1 220 ? -2.679 4.288 -2.636 1.00 93.75 220 ILE A N 1
ATOM 1744 C CA . ILE A 1 220 ? -2.742 2.870 -2.960 1.00 93.75 220 ILE A CA 1
ATOM 1745 C C . ILE A 1 220 ? -4.158 2.365 -2.641 1.00 93.75 220 ILE A C 1
ATOM 1747 O O . ILE A 1 220 ? -4.620 2.565 -1.510 1.00 93.75 220 ILE A O 1
ATOM 1751 N N . PRO A 1 221 ? -4.832 1.677 -3.584 1.00 92.75 221 PRO A N 1
ATOM 1752 C CA . PRO A 1 221 ? -6.173 1.144 -3.364 1.00 92.75 221 PRO A CA 1
ATOM 1753 C C . PRO A 1 221 ? -6.203 0.036 -2.304 1.00 92.75 221 PRO A C 1
ATOM 1755 O O . PRO A 1 221 ? -5.184 -0.569 -1.959 1.00 92.75 221 PRO A O 1
ATOM 1758 N N . ALA A 1 222 ? -7.405 -0.244 -1.800 1.00 90.38 222 ALA A N 1
ATOM 1759 C CA . ALA A 1 222 ? -7.658 -1.401 -0.953 1.00 90.38 222 ALA A CA 1
ATOM 1760 C C . ALA A 1 222 ? -7.440 -2.714 -1.718 1.00 90.38 222 ALA A C 1
ATOM 1762 O O . ALA A 1 222 ? -7.628 -2.792 -2.932 1.00 90.38 222 ALA A O 1
ATOM 1763 N N . TYR A 1 223 ? -7.083 -3.770 -0.994 1.00 88.25 223 TYR A N 1
ATOM 1764 C CA . TYR A 1 223 ? -7.092 -5.122 -1.535 1.00 88.25 223 TYR A CA 1
ATOM 1765 C C . TYR A 1 223 ? -8.531 -5.581 -1.812 1.00 88.25 223 TYR A C 1
ATOM 1767 O O . TYR A 1 223 ? -9.372 -5.567 -0.916 1.00 88.25 223 TYR A O 1
ATOM 1775 N N . GLU A 1 224 ? -8.810 -5.986 -3.052 1.00 80.44 224 GLU A N 1
ATOM 1776 C CA . GLU A 1 224 ? -10.180 -6.269 -3.511 1.00 80.44 224 GLU A CA 1
ATOM 1777 C C . GLU A 1 224 ? -10.649 -7.713 -3.266 1.00 80.44 224 GLU A C 1
ATOM 1779 O O . GLU A 1 224 ? -11.851 -7.981 -3.285 1.00 80.44 224 GLU A O 1
ATOM 1784 N N . ASP A 1 225 ? -9.735 -8.663 -3.048 1.00 76.75 225 ASP A N 1
ATOM 1785 C CA . ASP A 1 225 ? -10.095 -10.079 -2.897 1.00 76.75 225 ASP A CA 1
ATOM 1786 C C . ASP A 1 225 ? -10.312 -10.470 -1.421 1.00 76.75 225 ASP A C 1
ATOM 1788 O O . ASP A 1 225 ? -9.907 -9.805 -0.468 1.00 76.75 225 ASP A O 1
ATOM 1792 N N . THR A 1 226 ? -10.980 -11.597 -1.215 1.00 71.88 226 THR A N 1
ATOM 1793 C CA . THR A 1 226 ? -11.330 -12.114 0.105 1.00 71.88 226 THR A CA 1
ATOM 1794 C C . THR A 1 226 ? -10.190 -12.917 0.725 1.00 71.88 226 THR A C 1
ATOM 1796 O O . THR A 1 226 ? -9.723 -13.917 0.172 1.00 71.88 226 THR A O 1
ATOM 1799 N N . ILE A 1 227 ? -9.787 -12.547 1.942 1.00 72.88 227 ILE A N 1
ATOM 1800 C CA . ILE A 1 227 ? -8.844 -13.342 2.735 1.00 72.88 227 ILE A CA 1
ATOM 1801 C C . ILE A 1 227 ? -9.596 -14.548 3.311 1.00 72.88 227 ILE A C 1
ATOM 1803 O O . ILE A 1 227 ? -10.382 -14.438 4.251 1.00 72.88 227 ILE A O 1
ATOM 1807 N N . ARG A 1 228 ? -9.377 -15.733 2.731 1.00 72.44 228 ARG A N 1
ATOM 1808 C CA . ARG A 1 228 ? -10.043 -16.970 3.167 1.00 72.44 228 ARG A CA 1
ATOM 1809 C C . ARG A 1 228 ? -9.284 -17.645 4.303 1.00 72.44 228 ARG A C 1
ATOM 1811 O O . ARG A 1 228 ? -8.316 -18.368 4.073 1.00 72.44 228 ARG A O 1
ATOM 1818 N N . VAL A 1 229 ? -9.791 -17.491 5.519 1.00 73.44 229 VAL A N 1
ATOM 1819 C CA . VAL A 1 229 ? -9.323 -18.222 6.701 1.00 73.44 229 VAL A CA 1
ATOM 1820 C C . VAL A 1 229 ? -10.096 -19.539 6.825 1.00 73.44 229 VAL A C 1
ATOM 1822 O O . VAL A 1 229 ? -11.319 -19.527 6.907 1.00 73.44 229 VAL A O 1
ATOM 1825 N N . ARG A 1 230 ? -9.404 -20.689 6.791 1.00 77.19 230 ARG A N 1
ATOM 1826 C CA . ARG A 1 230 ? -10.043 -22.020 6.924 1.00 77.19 230 ARG A CA 1
ATOM 1827 C C . ARG A 1 230 ? -9.804 -22.701 8.265 1.00 77.19 230 ARG A C 1
ATOM 1829 O O . ARG A 1 230 ? -10.717 -23.325 8.783 1.00 77.19 230 ARG A O 1
ATOM 1836 N N . TYR A 1 231 ? -8.575 -22.630 8.772 1.00 84.38 231 TYR A N 1
ATOM 1837 C CA . TYR A 1 231 ? -8.137 -23.409 9.937 1.00 84.38 231 TYR A CA 1
ATOM 1838 C C . TYR A 1 231 ? -7.611 -22.545 11.089 1.00 84.38 231 TYR A C 1
ATOM 1840 O O . TYR A 1 231 ? -7.198 -23.098 12.100 1.00 84.38 231 TYR A O 1
ATOM 1848 N N . MET A 1 232 ? -7.552 -21.216 10.929 1.00 79.12 232 MET A N 1
ATOM 1849 C CA . MET A 1 232 ? -7.136 -20.334 12.021 1.00 79.12 232 MET A CA 1
ATOM 1850 C C . MET A 1 232 ? -8.362 -19.994 12.857 1.00 79.12 232 MET A C 1
ATOM 1852 O O . MET A 1 232 ? -9.385 -19.584 12.309 1.00 79.12 232 MET A O 1
ATOM 1856 N N . GLU A 1 233 ? -8.234 -20.150 14.166 1.00 80.94 233 GLU A N 1
ATOM 1857 C CA . GLU A 1 233 ? -9.230 -19.721 15.139 1.00 80.94 233 GLU A CA 1
ATOM 1858 C C . GLU A 1 233 ? -8.661 -18.531 15.920 1.00 80.94 233 GLU A C 1
ATOM 1860 O O . GLU A 1 233 ? -7.460 -18.518 16.218 1.00 80.94 233 GLU A O 1
ATOM 1865 N N . PRO A 1 234 ? -9.477 -17.505 16.217 1.00 77.62 234 PRO A N 1
ATOM 1866 C CA . PRO A 1 234 ? -9.041 -16.416 17.074 1.00 77.62 234 PRO A CA 1
ATOM 1867 C C . PRO A 1 234 ? -8.735 -16.972 18.466 1.00 77.62 234 PRO A C 1
ATOM 1869 O O . PRO A 1 234 ? -9.497 -17.772 19.007 1.00 77.62 234 PRO A O 1
ATOM 1872 N N . VAL A 1 235 ? -7.616 -16.545 19.048 1.00 83.81 235 VAL A N 1
ATOM 1873 C CA . VAL A 1 235 ? -7.292 -16.884 20.435 1.00 83.81 235 VAL A CA 1
ATOM 1874 C C . VAL A 1 235 ? -8.342 -16.225 21.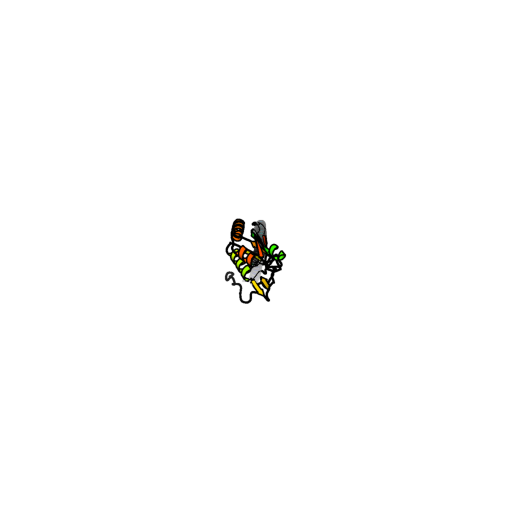328 1.00 83.81 235 VAL A C 1
ATOM 1876 O O . VAL A 1 235 ? -8.531 -15.013 21.272 1.00 83.81 235 VAL A O 1
ATOM 1879 N N . SER A 1 236 ? -9.054 -17.022 22.121 1.00 71.12 236 SER A N 1
ATOM 1880 C CA . SER A 1 236 ? -9.978 -16.517 23.132 1.00 71.12 236 SER A CA 1
ATOM 1881 C C . SER A 1 236 ? -9.192 -15.847 24.259 1.00 71.12 236 SER A C 1
ATOM 1883 O O . SER A 1 236 ? -8.351 -16.497 24.879 1.00 71.12 236 SER A O 1
ATOM 1885 N N . ASP A 1 237 ? -9.481 -14.576 24.543 1.00 61.59 237 ASP A N 1
ATOM 1886 C CA . ASP A 1 237 ? -8.955 -13.887 25.723 1.00 61.59 237 ASP A CA 1
ATOM 1887 C C . ASP A 1 237 ? -9.510 -14.553 26.995 1.00 61.59 237 ASP A C 1
ATOM 1889 O O . ASP A 1 237 ? -10.650 -14.316 27.401 1.00 61.59 237 ASP A O 1
ATOM 1893 N N . GLU A 1 238 ? -8.705 -15.390 27.654 1.00 47.78 238 GLU A N 1
ATOM 1894 C CA . GLU A 1 238 ? -8.985 -15.940 28.990 1.00 47.78 238 GLU A CA 1
ATOM 1895 C C . GLU A 1 238 ? -8.831 -14.858 30.085 1.00 47.78 238 GLU A C 1
ATOM 1897 O O . GLU A 1 238 ? -8.035 -14.990 31.013 1.00 47.78 238 GLU A O 1
ATOM 1902 N N . GLY A 1 239 ? -9.574 -13.753 29.969 1.00 48.59 239 GLY A N 1
ATOM 1903 C CA . GLY A 1 239 ? -9.458 -12.586 30.854 1.00 48.59 239 GLY A CA 1
ATOM 1904 C C . GLY A 1 239 ? -10.775 -11.963 31.320 1.00 48.59 239 GLY A C 1
ATOM 1905 O O . GLY A 1 239 ? -10.743 -10.912 31.952 1.00 48.59 239 GLY A O 1
ATOM 1906 N N . SER A 1 240 ? -11.927 -12.577 31.037 1.00 39.50 240 SER A N 1
ATOM 1907 C CA . SER A 1 240 ? -13.230 -12.117 31.541 1.00 39.50 240 SER A CA 1
ATOM 1908 C C . SER A 1 240 ? -13.849 -13.143 32.493 1.00 39.50 240 SER A C 1
ATOM 1910 O O . SER A 1 240 ? -14.732 -13.908 32.123 1.00 39.50 240 SER A O 1
ATOM 1912 N N . ASN A 1 241 ? -13.352 -13.166 33.731 1.00 35.62 241 ASN A N 1
ATOM 1913 C CA . ASN A 1 241 ? -14.051 -13.718 34.896 1.00 35.62 241 ASN A CA 1
ATOM 1914 C C . ASN A 1 241 ? -13.905 -12.751 36.068 1.00 35.62 241 ASN A C 1
ATOM 1916 O O . ASN A 1 241 ? -12.749 -12.361 36.352 1.00 35.62 241 ASN A O 1
#

Organism: NCBI:txid889306